Protein AF-0000000084625504 (afdb_homodimer)

Organism: Rhizophagus irregularis (strain DAOM 197198w) (NCBI:txid1432141)

Solvent-accessible surface area (backbone atoms only — not comparable to full-atom values): 12340 Å² total; per-residue (Å²): 113,36,43,38,40,40,37,27,41,43,74,70,86,55,60,68,61,52,52,49,52,49,44,56,49,48,19,61,68,68,71,45,67,50,73,46,34,31,35,38,49,47,56,56,41,94,56,69,55,95,91,32,72,60,48,34,42,44,34,39,41,36,28,55,83,74,47,72,68,52,51,52,52,45,54,52,54,52,39,52,50,46,23,68,76,58,64,15,59,72,88,41,50,52,75,46,78,42,75,46,60,48,76,37,29,22,39,60,40,28,31,42,43,75,74,100,106,35,43,39,39,38,38,25,43,41,76,70,86,54,58,68,60,52,52,52,51,50,43,54,51,49,18,62,69,68,70,44,66,59,91,48,57,44,72,51,78,46,57,56,38,53,44,33,42,44,85,30,71,63,48,34,40,43,33,38,41,36,28,56,84,74,48,69,69,50,51,36,51,44,20,31,52,51,33,51,47,46,21,68,76,59,64,15,57,44,79,38,40,43,35,40,54,42,74,46,60,46,76,76,33,79,49,95,93,37,40,42,44,77,74,101

Secondary structure (DSSP, 8-state):
-EEEEEEESS--S-HHHHHHHHHHHHHHHHT--GGG-EEEEE-S----BTTB-SS-EEEEEEESS--HHHHHHHHHHHHHHHHHHH---TTSEEEEEEE--GGGEEETTEEHHHH-/-EEEEEEESS--S-HHHHHHHHHHHHHHHHT--GGG-EEEEE-S-EEEETTB-SS-EEEEEEESS--HHHHHHHHHHHHHHHHHHH---TTSEEEEEEE--GGG-EETTEEHHHH-

pLDDT: mean 97.31, std 2.59, range [79.19, 98.88]

InterPro domains:
  IPR001398 Macrophage migration inhibitory factor [PF01187] (2-112)
  IPR001398 Macrophage migration inhibitory factor [PTHR11954] (1-111)
  IPR014347 Tautomerase/MIF superfamily [G3DSA:3.30.429.10] (1-113)
  IPR014347 Tautomerase/MIF superfamily [SSF55331] (1-112)

Nearest PDB structures (foldseek):
  6cbg-assembly1_B  TM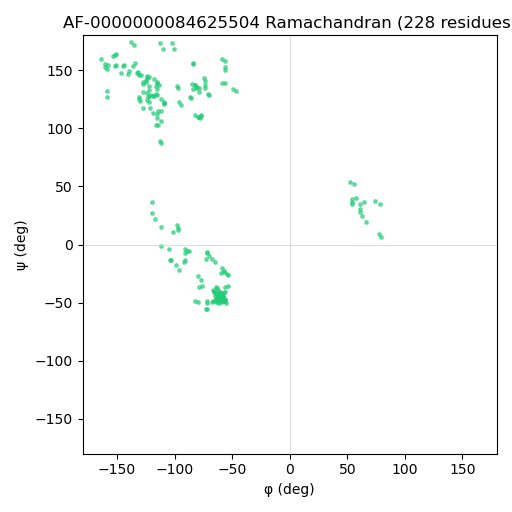=9.355E-01  e=3.126E-12  Homo sapiens
  4plu-assembly1_B  TM=9.352E-01  e=2.249E-12  Homo sapiens
  8uz4-assembly1_B  TM=9.385E-01  e=2.408E-11  Trichomonas vaginalis G3
  8ur4-assembly1_A  TM=9.013E-01  e=1.096E-10  Trichomonas vaginalis G3
  8vfk-assembly1_B  TM=8.872E-01  e=1.430E-09  Homo sapiens

Structure (mmCIF, N/CA/C/O backbone):
data_AF-0000000084625504-model_v1
#
loop_
_entity.id
_entity.type
_entity.pdbx_description
1 polymer 'L-dopachrome isomerase'
#
loop_
_atom_site.group_PDB
_atom_site.id
_atom_site.type_symbol
_atom_site.label_atom_id
_atom_site.label_alt_id
_atom_site.label_comp_id
_atom_site.label_asym_id
_atom_site.label_entity_id
_atom_site.label_seq_id
_atom_site.pdbx_PDB_ins_code
_atom_site.Cartn_x
_atom_site.Cartn_y
_atom_site.Cartn_z
_atom_site.occupancy
_atom_site.B_iso_or_equiv
_atom_site.auth_seq_id
_atom_site.auth_comp_id
_atom_site.auth_asym_id
_atom_site.auth_atom_id
_atom_site.pdbx_PDB_model_num
ATOM 1 N N . MET A 1 1 ? -2.158 5.77 -12.203 1 84.06 1 MET A N 1
ATOM 2 C CA . MET A 1 1 ? -1.804 5.289 -10.867 1 84.06 1 MET A CA 1
ATOM 3 C C . MET A 1 1 ? -0.984 6.328 -10.117 1 84.06 1 MET A C 1
ATOM 5 O O . MET A 1 1 ? -0.027 6.883 -10.656 1 84.06 1 MET A O 1
ATOM 9 N N . PRO A 1 2 ? -1.722 6.758 -8.695 1 97.31 2 PRO A N 1
ATOM 10 C CA . PRO A 1 2 ? -0.863 6.953 -7.527 1 97.31 2 PRO A CA 1
ATOM 11 C C . PRO A 1 2 ? -1.542 6.543 -6.223 1 97.31 2 PRO A C 1
ATOM 13 O O . PRO A 1 2 ? -2.77 6.59 -6.121 1 97.31 2 PRO A O 1
ATOM 16 N N . TYR A 1 3 ? -0.825 6.062 -5.301 1 98.62 3 TYR A N 1
ATOM 17 C CA . TYR A 1 3 ? -1.308 5.754 -3.959 1 98.62 3 TYR A CA 1
ATOM 18 C C . TYR A 1 3 ? -0.484 6.48 -2.9 1 98.62 3 TYR A C 1
ATOM 20 O O . TYR A 1 3 ? 0.745 6.383 -2.889 1 98.62 3 TYR A O 1
ATOM 28 N N . ILE A 1 4 ? -1.143 7.25 -2.057 1 98.88 4 ILE A N 1
ATOM 29 C CA . ILE A 1 4 ? -0.503 7.953 -0.952 1 98.88 4 ILE A CA 1
ATOM 30 C C . ILE A 1 4 ? -1.072 7.461 0.376 1 98.88 4 ILE A C 1
ATOM 32 O O . ILE A 1 4 ? -2.289 7.469 0.579 1 98.88 4 ILE A O 1
ATOM 36 N N . GLU A 1 5 ? -0.238 7.078 1.254 1 98.88 5 GLU A N 1
ATOM 37 C CA . GLU A 1 5 ? -0.61 6.535 2.559 1 98.88 5 GLU A CA 1
ATOM 38 C C . GLU A 1 5 ? -0.002 7.359 3.689 1 98.88 5 GLU A C 1
ATOM 40 O O . GLU A 1 5 ? 1.189 7.676 3.664 1 98.88 5 GLU A O 1
ATOM 45 N N . ILE A 1 6 ? -0.832 7.711 4.707 1 98.88 6 ILE A N 1
ATOM 46 C CA . ILE A 1 6 ? -0.349 8.375 5.914 1 98.88 6 ILE A CA 1
ATOM 47 C C . ILE A 1 6 ? -0.564 7.461 7.121 1 98.88 6 ILE A C 1
ATOM 49 O O . ILE A 1 6 ? -1.659 6.926 7.316 1 98.88 6 ILE A O 1
ATOM 53 N N . LYS A 1 7 ? 0.458 7.27 7.863 1 98.75 7 LYS A N 1
ATOM 54 C CA . LYS A 1 7 ? 0.42 6.645 9.18 1 98.75 7 LYS A CA 1
ATOM 55 C C . LYS A 1 7 ? 0.838 7.633 10.266 1 98.75 7 LYS A C 1
ATOM 57 O O . LYS A 1 7 ? 1.795 8.391 10.094 1 98.75 7 LYS A O 1
ATOM 62 N N . THR A 1 8 ? 0.164 7.609 11.414 1 98.88 8 THR A N 1
ATOM 63 C CA . THR A 1 8 ? 0.491 8.562 12.469 1 98.88 8 THR A CA 1
ATOM 64 C C . THR A 1 8 ? -0.034 8.07 13.812 1 98.88 8 THR A C 1
ATOM 66 O O . THR A 1 8 ? -0.982 7.285 13.867 1 98.88 8 THR A O 1
ATOM 69 N N . ASN A 1 9 ? 0.562 8.516 14.883 1 98.81 9 ASN A N 1
ATOM 70 C CA . ASN A 1 9 ? 0.081 8.203 16.219 1 98.81 9 ASN A CA 1
ATOM 71 C C . ASN A 1 9 ? -0.938 9.234 16.703 1 98.81 9 ASN A C 1
ATOM 73 O O . ASN A 1 9 ? -1.504 9.094 17.797 1 98.81 9 ASN A O 1
ATOM 77 N N . VAL A 1 10 ? -1.131 10.266 15.914 1 98.62 10 VAL A N 1
ATOM 78 C CA . VAL A 1 10 ? -2.07 11.328 16.266 1 98.62 10 VAL A CA 1
ATOM 79 C C . VAL A 1 10 ? -3.492 10.891 15.906 1 98.62 10 VAL A C 1
ATOM 81 O O . VAL A 1 10 ? -3.727 10.312 14.844 1 98.62 10 VAL A O 1
ATOM 84 N N . GLN A 1 11 ? -4.414 11.094 16.766 1 98.12 11 GLN A N 1
ATOM 85 C CA . GLN A 1 11 ? -5.824 10.891 16.438 1 98.12 11 GLN A CA 1
ATOM 86 C C . GLN A 1 11 ? -6.367 12.039 15.602 1 98.12 11 GLN A C 1
ATOM 88 O O . GLN A 1 11 ? -6.52 13.164 16.094 1 98.12 11 GLN A O 1
ATOM 93 N N . VAL A 1 12 ? -6.637 11.734 14.383 1 97.88 12 VAL A N 1
ATOM 94 C CA . VAL A 1 12 ? -7.203 12.742 13.492 1 97.88 12 VAL A CA 1
ATOM 95 C C . VAL A 1 12 ? -8.695 12.891 13.758 1 97.88 12 VAL A C 1
ATOM 97 O O . VAL A 1 12 ? -9.414 11.898 13.852 1 97.88 12 VAL A O 1
ATOM 100 N N . GLN A 1 13 ? -9.188 14.078 13.844 1 95.69 13 GLN A N 1
ATOM 101 C CA . GLN A 1 13 ? -10.57 14.32 14.258 1 95.69 13 GLN A CA 1
ATOM 102 C C . GLN A 1 13 ? -11.531 14.156 13.086 1 95.69 13 GLN A C 1
ATOM 104 O O . GLN A 1 13 ? -12.578 13.516 13.219 1 95.69 13 GLN A O 1
ATOM 109 N N . ASP A 1 14 ? -11.219 14.773 11.977 1 97.12 14 ASP A N 1
ATOM 110 C CA . ASP A 1 14 ? -12.055 14.703 10.781 1 97.12 14 ASP A CA 1
ATOM 111 C C . ASP A 1 14 ? -11.352 13.938 9.664 1 97.12 14 ASP A C 1
ATOM 113 O O . ASP A 1 14 ? -10.68 14.531 8.82 1 97.12 14 ASP A O 1
ATOM 117 N N . HIS A 1 15 ? -11.586 12.641 9.695 1 97.25 15 HIS A N 1
ATOM 118 C CA . HIS A 1 15 ? -10.914 11.766 8.734 1 97.25 15 HIS A CA 1
ATOM 119 C C . HIS A 1 15 ? -11.266 12.164 7.301 1 97.25 15 HIS A C 1
ATOM 121 O O . HIS A 1 15 ? -10.383 12.242 6.445 1 97.25 15 HIS A O 1
ATOM 127 N N . LYS A 1 16 ? -12.539 12.414 7.078 1 96.19 16 LYS A N 1
ATOM 128 C CA . LYS A 1 16 ? -13.016 12.703 5.727 1 96.19 16 LYS A CA 1
ATOM 129 C C . LYS A 1 16 ? -12.352 13.961 5.168 1 96.19 16 LYS A C 1
ATOM 131 O O . LYS A 1 16 ? -11.867 13.961 4.035 1 96.19 16 LYS A O 1
ATOM 136 N N . LYS A 1 17 ? -12.367 14.969 5.969 1 97.56 17 LYS A N 1
ATOM 137 C CA . LYS A 1 17 ? -11.727 16.203 5.543 1 97.56 17 LYS A CA 1
ATOM 138 C C . LYS A 1 17 ? -10.242 15.992 5.289 1 97.56 17 LYS A C 1
ATOM 140 O O . LYS A 1 17 ? -9.695 16.484 4.293 1 97.56 17 LYS A O 1
ATOM 145 N N . PHE A 1 18 ? -9.586 15.273 6.164 1 98.25 18 PHE A N 1
ATOM 146 C CA . PHE A 1 18 ? -8.148 15.023 6.074 1 98.25 18 PHE A CA 1
ATOM 147 C C . PHE A 1 18 ? -7.801 14.336 4.762 1 98.25 18 PHE A C 1
ATOM 149 O O . PHE A 1 18 ? -6.945 14.812 4.012 1 98.25 18 PHE A O 1
ATOM 156 N N . ILE A 1 19 ? -8.5 13.289 4.441 1 98.25 19 ILE A N 1
ATOM 157 C CA . ILE A 1 19 ? -8.094 12.492 3.287 1 98.25 19 ILE A CA 1
ATOM 158 C C . ILE A 1 19 ? -8.562 13.172 2.002 1 98.25 19 ILE A C 1
ATOM 160 O O . ILE A 1 19 ? -7.93 13.039 0.953 1 98.25 19 ILE A O 1
ATOM 164 N N . LYS A 1 20 ? -9.633 13.953 2.041 1 98.25 20 LYS A N 1
ATOM 165 C CA . LYS A 1 20 ? -10.055 14.734 0.878 1 98.25 20 LYS A CA 1
ATOM 166 C C . LYS A 1 20 ? -9 15.766 0.496 1 98.25 20 LYS A C 1
ATOM 168 O O . LYS A 1 20 ? -8.672 15.922 -0.684 1 98.25 20 LYS A O 1
ATOM 173 N N . GLU A 1 21 ? -8.547 16.438 1.489 1 98.5 21 GLU A N 1
ATOM 174 C CA . GLU A 1 21 ? -7.496 17.422 1.246 1 98.5 21 GLU A CA 1
ATOM 175 C C . GLU A 1 21 ? -6.227 16.75 0.729 1 98.5 21 GLU A C 1
ATOM 177 O O . GLU A 1 21 ? -5.574 17.266 -0.182 1 98.5 21 GLU A O 1
ATOM 182 N N . LEU A 1 22 ? -5.895 15.633 1.338 1 98.62 22 LEU A N 1
ATOM 183 C CA . LEU A 1 22 ? -4.746 14.859 0.878 1 98.62 22 LEU A CA 1
ATOM 184 C C . LEU A 1 22 ? -4.91 14.453 -0.583 1 98.62 22 LEU A C 1
ATOM 186 O O . LEU A 1 22 ? -3.973 14.57 -1.373 1 98.62 22 LEU A O 1
ATOM 190 N N . SER A 1 23 ? -6.07 14.023 -0.95 1 98.56 23 SER A N 1
ATOM 191 C CA . SER A 1 23 ? -6.367 13.594 -2.314 1 98.56 23 SER A CA 1
ATOM 192 C C . SER A 1 23 ? -6.207 14.75 -3.299 1 98.56 23 SER A C 1
ATOM 194 O O . SER A 1 23 ? -5.527 14.609 -4.316 1 98.56 23 SER A O 1
ATOM 196 N N . THR A 1 24 ? -6.797 15.836 -2.984 1 98.5 24 THR A N 1
ATOM 197 C CA . THR A 1 24 ? -6.754 17.016 -3.836 1 98.5 24 THR A CA 1
ATOM 198 C C . THR A 1 24 ? -5.316 17.5 -4.012 1 98.5 24 THR A C 1
ATOM 200 O O . THR A 1 24 ? -4.879 17.766 -5.137 1 98.5 24 THR A O 1
ATOM 203 N N . TYR A 1 25 ? -4.609 17.609 -2.959 1 98.56 25 TYR A N 1
ATOM 204 C CA . TYR A 1 25 ? -3.217 18.031 -3.033 1 98.56 25 TYR A CA 1
ATOM 205 C C . TYR A 1 25 ? -2.4 17.094 -3.914 1 98.56 25 TYR A C 1
ATOM 207 O O . TYR A 1 25 ? -1.627 17.547 -4.762 1 98.56 25 TYR A O 1
ATOM 215 N N . SER A 1 26 ? -2.547 15.781 -3.658 1 98.38 26 SER A N 1
ATOM 216 C CA . SER A 1 26 ? -1.741 14.781 -4.344 1 98.38 26 SER A CA 1
ATOM 217 C C . SER A 1 26 ? -1.958 14.836 -5.855 1 98.38 26 SER A C 1
ATOM 219 O O . SER A 1 26 ? -1.008 14.703 -6.629 1 98.38 26 SER A O 1
ATOM 221 N N . ALA A 1 27 ? -3.197 15.008 -6.266 1 98.38 27 ALA A N 1
ATOM 222 C CA . ALA A 1 27 ? -3.494 15.109 -7.691 1 98.38 27 A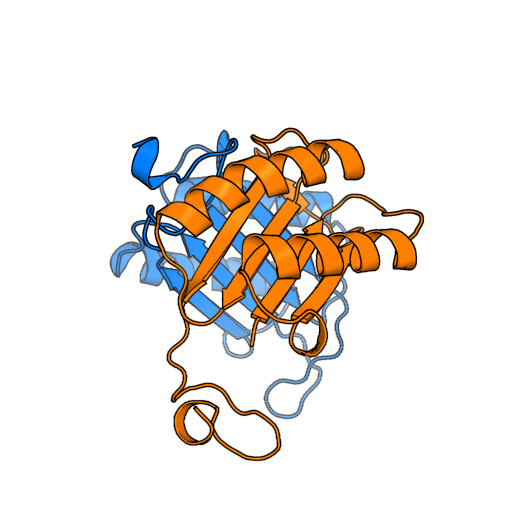LA A CA 1
ATOM 223 C C . ALA A 1 27 ? -2.738 16.281 -8.32 1 98.38 27 ALA A C 1
ATOM 225 O O . ALA A 1 27 ? -2.113 16.125 -9.375 1 98.38 27 ALA A O 1
ATOM 226 N N . ALA A 1 28 ? -2.777 17.406 -7.648 1 98.25 28 ALA A N 1
ATOM 227 C CA . ALA A 1 28 ? -2.105 18.609 -8.148 1 98.25 28 ALA A CA 1
ATOM 228 C C . ALA A 1 28 ? -0.59 18.422 -8.148 1 98.25 28 ALA A C 1
ATOM 230 O O . ALA A 1 28 ? 0.075 18.703 -9.148 1 98.25 28 ALA A O 1
ATOM 231 N N . ALA A 1 29 ? -0.005 17.953 -7.07 1 97.88 29 ALA A N 1
ATOM 232 C CA . ALA A 1 29 ? 1.44 17.828 -6.895 1 97.88 29 ALA A CA 1
ATOM 233 C C . ALA A 1 29 ? 2.037 16.844 -7.887 1 97.88 29 ALA A C 1
ATOM 235 O O . ALA A 1 29 ? 3.152 17.031 -8.375 1 97.88 29 ALA A O 1
ATOM 236 N N . LEU A 1 30 ? 1.312 15.773 -8.18 1 97.88 30 LEU A N 1
ATOM 237 C CA . LEU A 1 30 ? 1.797 14.719 -9.062 1 97.88 30 LEU A CA 1
ATOM 238 C C . LEU A 1 30 ? 1.408 15 -10.516 1 97.88 30 LEU A C 1
ATOM 240 O O . LEU A 1 30 ? 1.845 14.297 -11.43 1 97.88 30 LEU A O 1
ATOM 244 N N . ASN A 1 31 ? 0.602 16.016 -10.695 1 97.12 31 ASN A N 1
ATOM 245 C CA . ASN A 1 31 ? 0.084 16.359 -12.016 1 97.12 31 ASN A CA 1
ATOM 246 C C . ASN A 1 31 ? -0.627 15.18 -12.664 1 97.12 31 ASN A C 1
ATOM 248 O O . ASN A 1 31 ? -0.301 14.789 -13.789 1 97.12 31 ASN A O 1
ATOM 252 N N . LYS A 1 32 ? -1.558 14.578 -11.992 1 96.81 32 LYS A N 1
ATOM 253 C CA . LYS A 1 32 ? -2.389 13.461 -12.438 1 96.81 32 LYS A CA 1
ATOM 254 C C . LYS A 1 32 ? -3.865 13.734 -12.172 1 96.81 32 LYS A C 1
ATOM 256 O O . LYS A 1 32 ? -4.211 14.414 -11.195 1 96.81 32 LYS A O 1
ATOM 261 N N . PRO A 1 33 ? -4.766 13.219 -13.109 1 97.31 33 PRO A N 1
ATOM 262 C CA . PRO A 1 33 ? -6.191 13.391 -12.82 1 97.31 33 PRO A CA 1
ATOM 263 C C . PRO A 1 33 ? -6.59 12.805 -11.469 1 97.31 33 PRO A C 1
ATOM 265 O O . PRO A 1 33 ? -6.098 11.742 -11.078 1 97.31 33 PRO A O 1
ATOM 268 N N . ILE A 1 34 ? -7.465 13.539 -10.711 1 97.56 34 ILE A N 1
ATOM 269 C CA . ILE A 1 34 ? -7.93 13.117 -9.391 1 97.56 34 ILE A CA 1
ATOM 270 C C . ILE A 1 34 ? -8.633 11.766 -9.5 1 97.56 34 ILE A C 1
ATOM 272 O O . ILE A 1 34 ? -8.648 10.992 -8.539 1 97.56 34 ILE A O 1
ATOM 276 N N . SER A 1 35 ? -9.078 11.398 -10.664 1 97.25 35 SER A N 1
ATOM 277 C CA . SER A 1 35 ? -9.805 10.156 -10.891 1 97.25 35 SER A CA 1
ATOM 278 C C . SER A 1 35 ? -8.906 8.945 -10.695 1 97.25 35 SER A C 1
ATOM 280 O O . SER A 1 35 ? -9.391 7.816 -10.594 1 97.25 35 SER A O 1
ATOM 282 N N . TYR A 1 36 ? -7.582 9.125 -10.609 1 97.31 36 TYR A N 1
ATOM 283 C CA . TYR A 1 36 ? -6.664 8 -10.461 1 97.31 36 TYR A CA 1
ATOM 284 C C . TYR A 1 36 ? -6.012 8 -9.086 1 97.31 36 TYR A C 1
ATOM 286 O O . TYR A 1 36 ? -5.262 7.086 -8.742 1 97.31 36 TYR A O 1
ATOM 294 N N . ILE A 1 37 ? -6.312 8.953 -8.273 1 98.38 37 ILE A N 1
ATOM 295 C CA . ILE A 1 37 ? -5.625 9.109 -7 1 98.38 37 ILE A CA 1
ATOM 296 C C . ILE A 1 37 ? -6.301 8.25 -5.934 1 98.38 37 ILE A C 1
ATOM 298 O O . ILE A 1 37 ? -7.516 8.32 -5.75 1 98.38 37 ILE A O 1
ATOM 302 N N . CYS A 1 38 ? -5.52 7.449 -5.277 1 98.69 38 CYS A N 1
ATOM 303 C CA . CYS A 1 38 ? -5.961 6.738 -4.078 1 98.69 38 CYS A CA 1
ATOM 304 C C . CYS A 1 38 ? -5.16 7.18 -2.859 1 98.69 38 CYS A C 1
ATOM 306 O O . CYS A 1 38 ? -3.939 7.336 -2.936 1 98.69 38 CYS A O 1
ATOM 308 N N . VAL A 1 39 ? -5.875 7.402 -1.731 1 98.88 39 VAL A N 1
ATOM 309 C CA . VAL A 1 39 ? -5.199 7.797 -0.5 1 98.88 39 VAL A CA 1
ATOM 310 C C . VAL A 1 39 ? -5.766 7.012 0.678 1 98.88 39 VAL A C 1
ATOM 312 O O . VAL A 1 39 ? -6.914 6.559 0.633 1 98.88 39 VAL A O 1
ATOM 315 N N . SER A 1 40 ? -4.957 6.84 1.692 1 98.81 40 SER A N 1
ATOM 316 C CA . SER A 1 40 ? -5.406 6.188 2.918 1 98.81 40 SER A CA 1
ATOM 317 C C . SER A 1 40 ? -4.758 6.812 4.148 1 98.81 40 SER A C 1
ATOM 319 O O . SER A 1 40 ? -3.701 7.438 4.047 1 98.81 40 SER A O 1
ATOM 321 N N . LEU A 1 41 ? -5.473 6.672 5.281 1 98.81 41 LEU A N 1
ATOM 322 C CA . LEU A 1 41 ? -5.016 7.16 6.578 1 98.81 41 LEU A CA 1
ATOM 323 C C . LEU A 1 41 ? -5.152 6.078 7.645 1 98.81 41 LEU A C 1
ATOM 325 O O . LEU A 1 41 ? -6.207 5.449 7.766 1 98.81 41 LEU A O 1
ATOM 329 N N . GLN A 1 42 ? -4.105 5.816 8.281 1 98.44 42 GLN A N 1
ATOM 330 C CA . GLN A 1 42 ? -4.078 5.059 9.531 1 98.44 42 GLN A CA 1
ATOM 331 C C . GLN A 1 42 ? -3.602 5.93 10.688 1 98.44 42 GLN A C 1
ATOM 333 O O . GLN A 1 42 ? -2.412 6.242 10.789 1 98.44 42 GLN A O 1
ATOM 338 N N . ASP A 1 43 ? -4.527 6.281 11.594 1 98.25 43 ASP A N 1
ATOM 339 C CA . ASP A 1 43 ? -4.188 7.168 12.703 1 98.25 43 ASP A CA 1
ATOM 340 C C . ASP A 1 43 ? -4.254 6.434 14.039 1 98.25 43 ASP A C 1
ATOM 342 O O . ASP A 1 43 ? -4.512 5.227 14.078 1 98.25 43 ASP A O 1
ATOM 346 N N . ASN A 1 44 ? -3.832 7.145 15.07 1 98.19 44 ASN A N 1
ATOM 347 C CA . ASN A 1 44 ? -3.889 6.641 16.438 1 98.19 44 ASN A CA 1
ATOM 348 C C . ASN A 1 44 ? -3.057 5.375 16.609 1 98.19 44 ASN A C 1
ATOM 350 O O . ASN A 1 44 ? -3.461 4.453 17.312 1 98.19 44 ASN A O 1
ATOM 354 N N . LEU A 1 45 ? -1.994 5.281 15.953 1 98.31 45 LEU A N 1
ATOM 355 C CA . LEU A 1 45 ? -1.081 4.148 16.047 1 98.31 45 LEU A CA 1
ATOM 356 C C . LEU A 1 45 ? -0.133 4.312 17.234 1 98.31 45 LEU A C 1
ATOM 358 O O . LEU A 1 45 ? 0.133 5.434 17.672 1 98.31 45 LEU A O 1
ATOM 362 N N . SER A 1 46 ? 0.369 3.197 17.719 1 98.69 46 SER A N 1
ATOM 363 C CA . SER A 1 46 ? 1.485 3.221 18.656 1 98.69 46 SER A CA 1
ATOM 364 C C . SER A 1 46 ? 2.812 3.416 17.938 1 98.69 46 SER A C 1
ATOM 366 O O . SER A 1 46 ? 3.291 2.51 17.25 1 98.69 46 SER A O 1
ATOM 368 N N . MET A 1 47 ? 3.414 4.652 18.141 1 98.5 47 MET A N 1
ATOM 369 C CA . MET A 1 47 ? 4.656 4.98 17.453 1 98.5 47 MET A CA 1
ATOM 370 C C . MET A 1 47 ? 5.605 5.75 18.375 1 98.5 47 MET A C 1
ATOM 372 O O . MET A 1 47 ? 5.164 6.52 19.219 1 98.5 47 MET A O 1
ATOM 376 N N . LEU A 1 48 ? 6.797 5.445 18.094 1 98.5 48 LEU A N 1
ATOM 377 C CA . LEU A 1 48 ? 7.852 6.238 18.703 1 98.5 48 LEU A CA 1
ATOM 378 C C . LEU A 1 48 ? 8.781 6.824 17.641 1 98.5 48 LEU A C 1
ATOM 380 O O . LEU A 1 48 ? 9.086 6.168 16.656 1 98.5 48 LEU A O 1
ATOM 384 N N . PHE A 1 49 ? 9.227 8.047 17.828 1 98.19 49 PHE A N 1
ATOM 385 C CA . PHE A 1 49 ? 10.312 8.695 17.109 1 98.19 49 PHE A CA 1
ATOM 386 C C . PHE A 1 49 ? 11.289 9.352 18.094 1 98.19 49 PHE A C 1
ATOM 388 O O . PHE A 1 49 ? 10.875 10.086 18.984 1 98.19 49 PHE A O 1
ATOM 395 N N . ASN A 1 50 ? 12.594 8.93 17.844 1 97.88 50 ASN A N 1
ATOM 396 C CA . ASN A 1 50 ? 13.586 9.43 18.781 1 97.88 50 ASN A CA 1
ATOM 397 C C . ASN A 1 50 ? 13.203 9.117 20.234 1 97.88 50 ASN A C 1
ATOM 399 O O . ASN A 1 50 ? 13.227 9.992 21.094 1 97.88 50 ASN A O 1
ATOM 403 N N . ASP A 1 51 ? 12.641 7.875 20.422 1 97.81 51 ASP A N 1
ATOM 404 C CA . ASP A 1 51 ? 12.289 7.297 21.719 1 97.81 51 ASP A CA 1
ATOM 405 C C . ASP A 1 51 ? 11.219 8.133 22.422 1 97.81 51 ASP A C 1
ATOM 407 O O . ASP A 1 51 ? 11.164 8.172 23.656 1 97.81 51 ASP A O 1
ATOM 411 N N . SER A 1 52 ? 10.422 8.891 21.688 1 98.31 52 SER A N 1
ATOM 412 C CA . SER A 1 52 ? 9.328 9.711 22.203 1 98.31 52 SER A CA 1
ATOM 413 C C . SER A 1 52 ? 8.031 9.438 21.438 1 98.31 52 SER A C 1
ATOM 415 O O . SER A 1 52 ? 8.047 9.273 20.219 1 98.31 52 SER A O 1
ATOM 417 N N . ASP A 1 53 ? 6.914 9.531 22.203 1 98.12 53 ASP A N 1
ATOM 418 C CA . ASP A 1 53 ? 5.605 9.297 21.594 1 98.12 53 ASP A CA 1
ATOM 419 C C . ASP A 1 53 ? 4.922 10.617 21.234 1 98.12 53 ASP A C 1
ATOM 421 O O . ASP A 1 53 ? 3.717 10.648 20.984 1 98.12 53 ASP A O 1
ATOM 425 N N . GLU A 1 54 ? 5.723 11.672 21.188 1 98.44 54 GLU A N 1
ATOM 426 C CA . GLU A 1 54 ? 5.211 12.922 20.625 1 98.44 54 GLU A CA 1
ATOM 427 C C . GLU A 1 54 ? 4.746 12.734 19.188 1 98.44 54 GLU A C 1
ATOM 429 O O . GLU A 1 54 ? 5.125 11.758 18.531 1 98.44 54 GLU A O 1
ATOM 434 N N . PRO A 1 55 ? 3.928 13.562 18.656 1 98.75 55 PRO A N 1
ATOM 435 C CA . PRO A 1 55 ? 3.352 13.375 17.312 1 98.75 55 PRO A CA 1
ATOM 436 C C . PRO A 1 55 ? 4.406 13.055 16.266 1 98.75 55 PRO A C 1
ATOM 438 O O . PRO A 1 55 ? 5.461 13.695 16.219 1 98.75 55 PRO A O 1
ATOM 441 N N . THR A 1 56 ? 4.109 12.109 15.516 1 98.88 56 THR A N 1
ATOM 442 C CA . THR A 1 56 ? 4.996 11.664 14.453 1 98.88 56 THR A CA 1
ATOM 443 C C . THR A 1 56 ? 4.195 11.039 13.312 1 98.88 56 THR A C 1
ATOM 445 O O . THR A 1 56 ? 3.012 10.742 13.469 1 98.88 56 THR A O 1
ATOM 448 N N . TYR A 1 57 ? 4.848 10.906 12.094 1 98.75 57 TYR A N 1
ATOM 449 C CA . TYR A 1 57 ? 4.141 10.344 10.945 1 98.75 57 TYR A CA 1
ATOM 450 C C . TYR A 1 57 ? 5.109 9.648 10 1 98.75 57 TYR A C 1
ATOM 452 O O . TYR A 1 57 ? 6.316 9.891 10.047 1 98.75 57 TYR A O 1
ATOM 460 N N . ILE A 1 58 ? 4.582 8.75 9.297 1 98.81 58 ILE A N 1
ATOM 461 C CA . ILE A 1 58 ? 5.199 8.18 8.102 1 98.81 58 ILE A CA 1
ATOM 462 C C . ILE A 1 58 ? 4.273 8.359 6.906 1 98.81 58 ILE A C 1
ATOM 464 O O . ILE A 1 58 ? 3.08 8.055 6.984 1 98.81 58 ILE A O 1
ATOM 468 N N . ALA A 1 59 ? 4.82 8.922 5.863 1 98.75 59 ALA A N 1
ATOM 469 C CA . ALA A 1 59 ? 4.086 9.031 4.605 1 98.75 59 ALA A CA 1
ATOM 470 C C . ALA A 1 59 ? 4.754 8.203 3.512 1 98.75 59 ALA A C 1
ATOM 472 O O . ALA A 1 59 ? 5.984 8.133 3.438 1 98.75 59 ALA A O 1
ATOM 473 N N . GLY A 1 60 ? 3.941 7.543 2.723 1 98.81 60 GLY A N 1
ATOM 474 C CA . GLY A 1 60 ? 4.402 6.836 1.539 1 98.81 60 GLY A CA 1
ATOM 475 C C . GLY A 1 60 ? 3.713 7.289 0.266 1 98.81 60 GLY A C 1
ATOM 476 O O . GLY A 1 60 ? 2.482 7.336 0.203 1 98.81 60 GLY A O 1
ATOM 477 N N . VAL A 1 61 ? 4.492 7.637 -0.685 1 98.81 61 VAL A N 1
ATOM 478 C CA . VAL A 1 61 ? 3.994 8.039 -1.993 1 98.81 61 VAL A CA 1
ATOM 479 C C . VAL A 1 61 ? 4.441 7.039 -3.053 1 98.81 61 VAL A C 1
ATOM 481 O O . VAL A 1 61 ? 5.637 6.906 -3.326 1 98.81 61 VAL A O 1
ATOM 484 N N . THR A 1 62 ? 3.504 6.316 -3.615 1 98.62 62 THR A N 1
ATOM 485 C CA . THR A 1 62 ? 3.758 5.359 -4.688 1 98.62 62 THR A CA 1
ATOM 486 C C . THR A 1 62 ? 3.199 5.871 -6.012 1 98.62 62 THR A C 1
ATOM 488 O O . THR A 1 62 ? 2.008 6.164 -6.117 1 98.62 62 THR A O 1
ATOM 491 N N . SER A 1 63 ? 4.035 6.035 -7.008 1 97.56 63 SER A N 1
ATOM 492 C CA . SER A 1 63 ? 3.572 6.566 -8.289 1 97.56 63 SER A CA 1
ATOM 493 C C . SER A 1 63 ? 4.523 6.195 -9.414 1 97.56 63 SER A C 1
ATOM 495 O O . SER A 1 63 ? 5.699 5.914 -9.18 1 97.56 63 SER A O 1
ATOM 497 N N . ILE A 1 64 ? 4.016 6.086 -10.547 1 95.81 64 ILE A N 1
ATOM 498 C CA . ILE A 1 64 ? 4.832 6.047 -11.75 1 95.81 64 ILE A CA 1
ATOM 499 C C . ILE A 1 64 ? 5.379 7.441 -12.047 1 95.81 64 ILE A C 1
ATOM 501 O O . ILE A 1 64 ? 4.691 8.445 -11.836 1 95.81 64 ILE A O 1
ATOM 505 N N . GLY A 1 65 ? 6.562 7.543 -12.461 1 92.81 65 GLY A N 1
ATOM 506 C CA . GLY A 1 65 ? 7.086 8.781 -13.016 1 92.81 65 GLY A CA 1
ATOM 507 C C . GLY A 1 65 ? 7.449 9.805 -11.945 1 92.81 65 GLY A C 1
ATOM 508 O O . GLY A 1 65 ? 7.273 11.008 -12.148 1 92.81 65 GLY A O 1
ATOM 509 N N . LEU A 1 66 ? 7.918 9.406 -10.844 1 96.56 66 LEU A N 1
ATOM 510 C CA . LEU A 1 66 ? 8.359 10.32 -9.805 1 96.56 66 LEU A CA 1
ATOM 511 C C . LEU A 1 66 ? 9.742 10.875 -10.117 1 96.56 66 LEU A C 1
ATOM 513 O O . LEU A 1 66 ? 10.734 10.148 -10.078 1 96.56 66 LEU A O 1
ATOM 517 N N . ASP A 1 67 ? 9.781 12.18 -10.445 1 97.12 67 ASP A N 1
ATOM 518 C CA . ASP A 1 67 ? 11.078 12.797 -10.703 1 97.12 67 ASP A CA 1
ATOM 519 C C . ASP A 1 67 ? 11.57 13.586 -9.5 1 97.12 67 ASP A C 1
ATOM 521 O O . ASP A 1 67 ? 10.828 13.766 -8.523 1 97.12 67 ASP A O 1
ATOM 525 N N . SER A 1 68 ? 12.852 14.016 -9.5 1 97.88 68 SER A N 1
ATOM 526 C CA . SER A 1 68 ? 13.484 14.68 -8.367 1 97.88 68 SER A CA 1
ATOM 527 C C . SER A 1 68 ? 12.781 15.984 -8.023 1 97.88 68 SER A C 1
ATOM 529 O O . SER A 1 68 ? 12.617 16.312 -6.844 1 97.88 68 SER A O 1
ATOM 531 N N . ALA A 1 69 ? 12.43 16.75 -8.984 1 98 69 ALA A N 1
ATOM 532 C CA . ALA A 1 69 ? 11.766 18.031 -8.742 1 98 69 ALA A CA 1
ATOM 533 C C . ALA A 1 69 ? 10.438 17.828 -8.016 1 98 69 ALA A C 1
ATOM 535 O O . ALA A 1 69 ? 10.133 18.547 -7.059 1 98 69 ALA A O 1
ATOM 536 N N . THR A 1 70 ? 9.633 16.891 -8.5 1 97.69 70 THR A N 1
ATOM 537 C CA . THR A 1 70 ? 8.352 16.578 -7.867 1 97.69 70 THR A CA 1
ATOM 538 C C . THR A 1 70 ? 8.555 16.125 -6.422 1 97.69 70 THR A C 1
ATOM 540 O O . THR A 1 70 ? 7.867 16.594 -5.516 1 97.69 70 THR A O 1
ATOM 543 N N . LYS A 1 71 ? 9.531 15.227 -6.184 1 98.38 71 LYS A N 1
ATOM 544 C CA . LYS A 1 71 ? 9.82 14.719 -4.844 1 98.38 71 LYS A CA 1
ATOM 545 C C . LYS A 1 71 ? 10.25 15.844 -3.912 1 98.38 71 LYS A C 1
ATOM 547 O O . LYS A 1 71 ? 9.812 15.898 -2.758 1 98.38 71 LYS A O 1
ATOM 552 N N . THR A 1 72 ? 11.078 16.688 -4.391 1 98.62 72 THR A N 1
ATOM 553 C CA . THR A 1 72 ? 11.555 17.812 -3.604 1 98.62 72 THR A CA 1
ATOM 554 C C . THR A 1 72 ? 10.398 18.734 -3.213 1 98.62 72 THR A C 1
ATOM 556 O O . THR A 1 72 ? 10.25 19.078 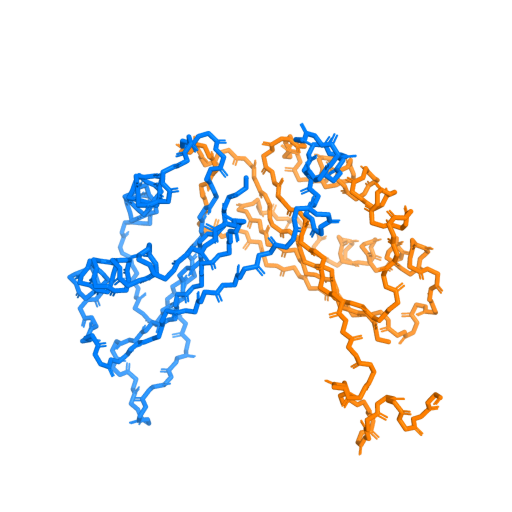-2.041 1 98.62 72 THR A O 1
ATOM 559 N N . LYS A 1 73 ? 9.609 19.062 -4.172 1 98.25 73 LYS A N 1
ATOM 560 C CA . LYS A 1 73 ? 8.461 19.938 -3.936 1 98.25 73 LYS A CA 1
ATOM 561 C C . LYS A 1 73 ? 7.488 19.312 -2.939 1 98.25 73 LYS A C 1
ATOM 563 O O . LYS A 1 73 ? 7.031 19.969 -2.01 1 98.25 73 LYS A O 1
ATOM 568 N N . MET A 1 74 ? 7.172 18.062 -3.078 1 98.5 74 MET A N 1
ATOM 569 C CA . MET A 1 74 ? 6.234 17.375 -2.195 1 98.5 74 MET A CA 1
ATOM 570 C C . MET A 1 74 ? 6.809 17.25 -0.786 1 98.5 74 MET A C 1
ATOM 572 O O . MET A 1 74 ? 6.07 17.344 0.197 1 98.5 74 MET A O 1
ATOM 576 N N . SER A 1 75 ? 8.055 16.984 -0.733 1 98.62 75 SER A N 1
ATOM 577 C CA . SER A 1 75 ? 8.68 16.891 0.584 1 98.62 75 SER A CA 1
ATOM 578 C C . SER A 1 75 ? 8.484 18.172 1.384 1 98.62 75 SER A C 1
ATOM 580 O O . SER A 1 75 ? 8.227 18.125 2.59 1 98.62 75 SER A O 1
ATOM 582 N N . LYS A 1 76 ? 8.602 19.234 0.736 1 98.44 76 LYS A N 1
ATOM 583 C CA . LYS A 1 76 ? 8.406 20.516 1.411 1 98.44 76 LYS A CA 1
ATOM 584 C C . LYS A 1 76 ? 6.93 20.75 1.727 1 98.44 76 LYS A C 1
ATOM 586 O O . LYS A 1 76 ? 6.555 20.906 2.891 1 98.44 76 LYS A O 1
ATOM 591 N N . GLU A 1 77 ? 6.094 20.688 0.742 1 98.5 77 GLU A N 1
ATOM 592 C CA . GLU A 1 77 ? 4.699 21.094 0.881 1 98.5 77 GLU A CA 1
ATOM 593 C C . GLU A 1 77 ? 3.912 20.094 1.728 1 98.5 77 GLU A C 1
ATOM 595 O O . GLU A 1 77 ? 3.133 20.5 2.598 1 98.5 77 GLU A O 1
ATOM 600 N N . LEU A 1 78 ? 4.008 18.828 1.454 1 98.38 78 LEU A N 1
ATOM 601 C CA . LEU A 1 78 ? 3.314 17.797 2.229 1 98.38 78 LEU A CA 1
ATOM 602 C C . LEU A 1 78 ? 3.803 17.781 3.674 1 98.38 78 LEU A C 1
ATOM 604 O O . LEU A 1 78 ? 3.004 17.641 4.602 1 98.38 78 LEU A O 1
ATOM 608 N N . GLY A 1 79 ? 5.082 17.922 3.836 1 98.25 79 GLY A N 1
ATOM 609 C CA . GLY A 1 79 ? 5.621 18.031 5.184 1 98.25 79 GLY A CA 1
ATOM 610 C C . GLY A 1 79 ? 5.02 19.188 5.973 1 98.25 79 GLY A C 1
ATOM 611 O O . GLY A 1 79 ? 4.637 19.016 7.133 1 98.25 79 GLY A O 1
ATOM 612 N N . GLU A 1 80 ? 4.977 20.297 5.355 1 98.06 80 GLU A N 1
ATOM 613 C CA . GLU A 1 80 ? 4.395 21.469 6.004 1 98.06 80 GLU A CA 1
ATOM 614 C C . GLU A 1 80 ? 2.92 21.25 6.328 1 98.06 80 GLU A C 1
ATOM 616 O O . GLU A 1 80 ? 2.449 21.656 7.395 1 98.06 80 GLU A O 1
ATOM 621 N N . TRP A 1 81 ? 2.229 20.719 5.375 1 98.06 81 TRP A N 1
ATOM 622 C CA . TRP A 1 81 ? 0.808 20.453 5.582 1 98.06 81 TRP A CA 1
ATOM 623 C C . TRP A 1 81 ? 0.593 19.469 6.723 1 98.06 81 TRP A C 1
ATOM 625 O O . TRP A 1 81 ? -0.29 19.672 7.562 1 98.06 81 TRP A O 1
ATOM 635 N N . LEU A 1 82 ? 1.387 18.391 6.812 1 98.19 82 LEU A N 1
ATOM 636 C CA . LEU A 1 82 ? 1.281 17.391 7.871 1 98.19 82 LEU A CA 1
ATOM 637 C C . LEU A 1 82 ? 1.634 18 9.227 1 98.19 82 LEU A C 1
ATOM 639 O O . LEU A 1 82 ? 1.04 17.641 10.242 1 98.19 82 LEU A O 1
ATOM 643 N N . GLU A 1 83 ? 2.635 18.812 9.234 1 98 83 GLU A N 1
ATOM 644 C CA . GLU A 1 83 ? 2.949 19.531 10.469 1 98 83 GLU A CA 1
ATOM 645 C C . GLU A 1 83 ? 1.748 20.328 10.969 1 98 83 GLU A C 1
ATOM 647 O O . GLU A 1 83 ? 1.432 20.297 12.164 1 98 83 GLU A O 1
ATOM 652 N N . LYS A 1 84 ? 1.16 21.016 10.07 1 97.5 84 LYS A N 1
ATOM 653 C CA . LYS A 1 84 ? 0.008 21.844 10.422 1 97.5 84 LYS A CA 1
ATOM 654 C C . LYS A 1 84 ? -1.16 20.984 10.891 1 97.5 84 LYS A C 1
ATOM 656 O O . LYS A 1 84 ? -1.771 21.281 11.922 1 97.5 84 LYS A O 1
ATOM 661 N N . GLU A 1 85 ? -1.527 19.922 10.203 1 97.44 85 GLU A N 1
ATOM 662 C CA . GLU A 1 85 ? -2.717 19.125 10.453 1 97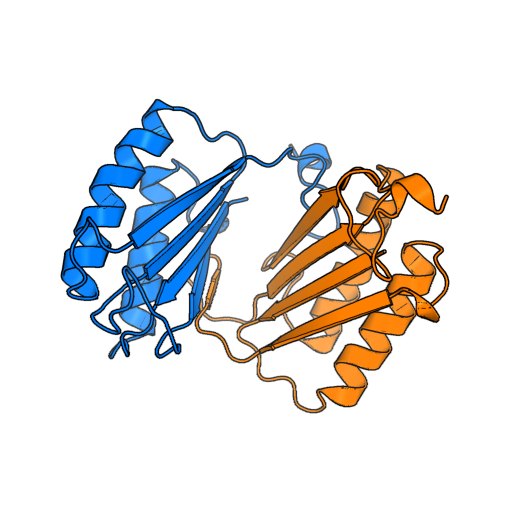.44 85 GLU A CA 1
ATOM 663 C C . GLU A 1 85 ? -2.525 18.219 11.664 1 97.44 85 GLU A C 1
ATOM 665 O O . GLU A 1 85 ? -3.477 17.938 12.406 1 97.44 85 GLU A O 1
ATOM 670 N N . LEU A 1 86 ? -1.299 17.688 11.875 1 98.12 86 LEU A N 1
ATOM 671 C CA . LEU A 1 86 ? -1.053 16.688 12.906 1 98.12 86 LEU A CA 1
ATOM 672 C C . LEU A 1 86 ? -0.346 17.297 14.109 1 98.12 86 LEU A C 1
ATOM 674 O O . LEU A 1 86 ? -0.219 16.656 15.156 1 98.12 86 LEU A O 1
ATOM 678 N N . LYS A 1 87 ? 0.189 18.531 13.938 1 97.56 87 LYS A N 1
ATOM 679 C CA . LYS A 1 87 ? 1.022 19.172 14.938 1 97.56 87 LYS A CA 1
ATOM 680 C C . LYS A 1 87 ? 2.283 18.359 15.219 1 97.56 87 LYS A C 1
ATOM 682 O O . LYS A 1 87 ? 2.742 18.297 16.359 1 97.56 87 LYS A O 1
ATOM 687 N N . ALA A 1 88 ? 2.713 17.703 14.266 1 97.19 88 ALA A N 1
ATOM 688 C CA . ALA A 1 88 ? 3.988 17 14.297 1 97.19 88 ALA A CA 1
ATOM 689 C C . ALA A 1 88 ? 5.098 17.828 13.656 1 97.19 88 ALA A C 1
ATOM 691 O O . ALA A 1 88 ? 5.004 18.203 12.484 1 97.19 88 ALA A O 1
ATOM 692 N N . SER A 1 89 ? 6.102 18.062 14.406 1 95.94 89 SER A N 1
ATOM 693 C CA . SER A 1 89 ? 7.215 18.812 13.836 1 95.94 89 SER A CA 1
ATOM 694 C C . SER A 1 89 ? 7.766 18.141 12.586 1 95.94 89 SER A C 1
ATOM 696 O O . SER A 1 89 ? 7.695 16.906 12.461 1 95.94 89 SER A O 1
ATOM 698 N N . ASN A 1 90 ? 8.359 18.922 11.656 1 93.5 90 ASN A N 1
ATOM 699 C CA . ASN A 1 90 ? 8.797 18.406 10.359 1 93.5 90 ASN A CA 1
ATOM 700 C C . ASN A 1 90 ? 10.039 17.531 10.508 1 93.5 90 ASN A C 1
ATOM 702 O O . ASN A 1 90 ? 10.414 16.828 9.57 1 93.5 90 ASN A O 1
ATOM 706 N N . ASP A 1 91 ? 10.641 17.594 11.656 1 96.88 91 ASP A N 1
ATOM 707 C CA . ASP A 1 91 ? 11.797 16.734 11.875 1 96.88 91 ASP A CA 1
ATOM 708 C C . ASP A 1 91 ? 11.406 15.461 12.625 1 96.88 91 ASP A C 1
ATOM 710 O O . ASP A 1 91 ? 12.273 14.75 13.141 1 96.88 91 ASP A O 1
ATOM 714 N N . ARG A 1 92 ? 10.133 15.211 12.734 1 98.06 92 ARG A N 1
ATOM 715 C CA . ARG A 1 92 ? 9.688 14.008 13.43 1 98.06 92 ARG A CA 1
ATOM 716 C C . ARG A 1 92 ? 8.891 13.102 12.5 1 98.06 92 ARG A C 1
ATOM 718 O O . ARG A 1 92 ? 7.961 12.422 12.938 1 98.06 92 ARG A O 1
ATOM 725 N N . GLY A 1 93 ? 9.133 13.141 11.164 1 97.94 93 GLY A N 1
ATOM 726 C CA . GLY A 1 93 ? 8.492 12.258 10.203 1 97.94 93 GLY A CA 1
ATOM 727 C C . GLY A 1 93 ? 9.32 12.031 8.953 1 97.94 93 GLY A C 1
ATOM 728 O O . GLY A 1 93 ? 10.289 12.758 8.703 1 97.94 93 GLY A O 1
ATOM 729 N N . TYR A 1 94 ? 9.016 11.008 8.195 1 98.62 94 TYR A N 1
ATOM 730 C CA . TYR A 1 94 ? 9.625 10.703 6.906 1 98.62 94 TYR A CA 1
ATOM 731 C C . TYR A 1 94 ? 8.57 10.586 5.812 1 98.62 94 TYR A C 1
ATOM 733 O O . TYR A 1 94 ? 7.441 10.164 6.078 1 98.62 94 TYR A O 1
ATOM 741 N N . ILE A 1 95 ? 8.875 11.023 4.688 1 98.62 95 ILE A N 1
ATOM 742 C CA . ILE A 1 95 ? 8.109 10.766 3.475 1 98.62 95 ILE A CA 1
ATOM 743 C C . ILE A 1 95 ? 8.914 9.875 2.535 1 98.62 95 ILE A C 1
ATOM 745 O O . ILE A 1 95 ? 9.977 10.266 2.049 1 98.62 95 ILE A O 1
ATOM 749 N N . PHE A 1 96 ? 8.438 8.703 2.293 1 98.5 96 PHE A N 1
ATOM 750 C CA . PHE A 1 96 ? 9.086 7.758 1.394 1 98.5 96 PHE A CA 1
ATOM 751 C C . PHE A 1 96 ? 8.445 7.805 0.01 1 98.5 96 PHE A C 1
ATOM 753 O O . PHE A 1 96 ? 7.223 7.887 -0.114 1 98.5 96 PHE A O 1
ATOM 760 N N . TYR A 1 97 ? 9.297 7.797 -0.965 1 98.56 97 TYR A N 1
ATOM 761 C CA . TYR A 1 97 ? 8.852 7.777 -2.355 1 98.56 97 TYR A CA 1
ATOM 762 C C . TYR A 1 97 ? 9.188 6.449 -3.016 1 98.56 97 TYR A C 1
ATOM 764 O O . TYR A 1 97 ? 10.344 6.023 -3.023 1 98.56 97 TYR A O 1
ATOM 772 N N . TYR A 1 98 ? 8.195 5.852 -3.541 1 97.56 98 TYR A N 1
ATOM 773 C CA . TYR A 1 98 ? 8.336 4.574 -4.227 1 97.56 98 TYR A CA 1
ATOM 774 C C . TYR A 1 98 ? 7.977 4.699 -5.699 1 97.56 98 TYR A C 1
ATOM 776 O O . TYR A 1 98 ? 6.797 4.715 -6.062 1 97.56 98 TYR A O 1
ATOM 784 N N . GLY A 1 99 ? 9.039 4.734 -6.496 1 96.69 99 GLY A N 1
ATOM 785 C CA . GLY A 1 99 ? 8.797 4.648 -7.926 1 96.69 99 GLY A CA 1
ATOM 786 C C . GLY A 1 99 ? 8.398 3.256 -8.383 1 96.69 99 GLY A C 1
ATOM 787 O O . GLY A 1 99 ? 9 2.266 -7.953 1 96.69 99 GLY A O 1
ATOM 788 N N . VAL A 1 100 ? 7.344 3.244 -9.242 1 96 100 VAL A N 1
ATOM 789 C CA . VAL A 1 100 ? 6.906 1.92 -9.68 1 96 100 VAL A CA 1
ATOM 790 C C . VAL A 1 100 ? 6.91 1.845 -11.203 1 96 100 VAL A C 1
ATOM 792 O O . VAL A 1 100 ? 6.594 2.826 -11.875 1 96 100 VAL A O 1
ATOM 795 N N . ASP A 1 101 ? 7.367 0.681 -11.711 1 96.19 101 ASP A N 1
ATOM 796 C CA . ASP A 1 101 ? 7.25 0.364 -13.133 1 96.19 101 ASP A CA 1
ATOM 797 C C . ASP A 1 101 ? 5.797 0.075 -13.508 1 96.19 101 ASP A C 1
ATOM 799 O O . ASP A 1 101 ? 5.133 -0.735 -12.859 1 96.19 101 ASP A O 1
ATOM 803 N N . PRO A 1 102 ? 5.285 0.724 -14.578 1 95.88 102 PRO A N 1
ATOM 804 C CA . PRO A 1 102 ? 3.906 0.481 -15 1 95.88 102 PRO A CA 1
ATOM 805 C C . PRO A 1 102 ? 3.613 -0.999 -15.242 1 95.88 102 PRO A C 1
ATOM 807 O O . PRO A 1 102 ? 2.469 -1.437 -15.102 1 95.88 102 PRO A O 1
ATOM 810 N N . ALA A 1 103 ? 4.633 -1.81 -15.57 1 96.38 103 ALA A N 1
ATOM 811 C CA . ALA A 1 103 ? 4.473 -3.242 -15.812 1 96.38 103 ALA A CA 1
ATOM 812 C C . ALA A 1 103 ? 4.207 -3.988 -14.508 1 96.38 103 ALA A C 1
ATOM 814 O O . ALA A 1 103 ? 3.865 -5.176 -14.523 1 96.38 103 ALA A O 1
ATOM 815 N N . ASN A 1 104 ? 4.305 -3.279 -13.352 1 97.62 104 ASN A N 1
ATOM 816 C CA . ASN A 1 104 ? 4.156 -3.914 -12.047 1 97.62 104 ASN A CA 1
ATOM 817 C C . ASN A 1 104 ? 2.951 -3.367 -11.289 1 97.62 104 ASN A C 1
ATOM 819 O O . ASN A 1 104 ? 2.883 -3.469 -10.062 1 97.62 104 ASN A O 1
ATOM 823 N N . VAL A 1 105 ? 2.033 -2.82 -12.008 1 97.69 105 VAL A N 1
ATOM 824 C CA . VAL A 1 105 ? 0.835 -2.279 -11.375 1 97.69 105 VAL A CA 1
ATOM 825 C C . VAL A 1 105 ? -0.409 -2.854 -12.047 1 97.69 105 VAL A C 1
ATOM 827 O O . VAL A 1 105 ? -0.625 -2.65 -13.242 1 97.69 105 VAL A O 1
ATOM 830 N N . GLY A 1 106 ? -1.184 -3.568 -11.273 1 97.94 106 GLY A N 1
ATOM 831 C CA . GLY A 1 106 ? -2.484 -4.023 -11.742 1 97.94 106 GLY A CA 1
ATOM 832 C C . GLY A 1 106 ? -3.566 -2.969 -11.609 1 97.94 106 GLY A C 1
ATOM 833 O O . GLY A 1 106 ? -3.645 -2.273 -10.594 1 97.94 106 GLY A O 1
ATOM 834 N N . TYR A 1 107 ? -4.352 -2.848 -12.586 1 97.19 107 TYR A N 1
ATOM 835 C CA . TYR A 1 107 ? -5.465 -1.909 -12.641 1 97.19 107 TYR A CA 1
ATOM 836 C C . TYR A 1 107 ? -6.5 -2.354 -13.664 1 97.19 107 TYR A C 1
ATOM 838 O O . TYR A 1 107 ? -6.156 -2.707 -14.797 1 97.19 107 TYR A O 1
ATOM 846 N N . LYS A 1 108 ? -7.812 -2.369 -13.297 1 96.62 108 LYS A N 1
ATOM 847 C CA .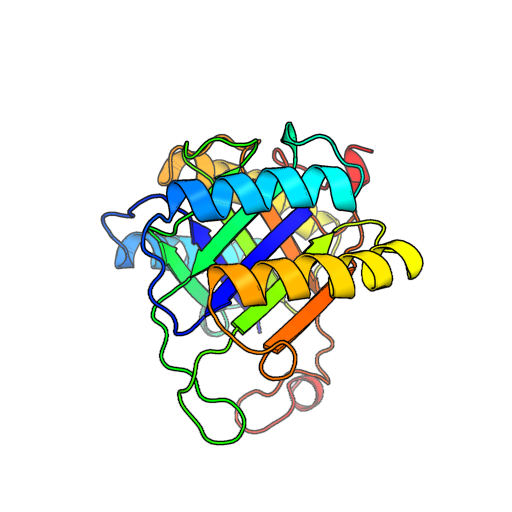 LYS A 1 108 ? -8.914 -2.738 -14.188 1 96.62 108 LYS A CA 1
ATOM 848 C C . LYS A 1 108 ? -8.68 -4.109 -14.812 1 96.62 108 LYS A C 1
ATOM 850 O O . LYS A 1 108 ? -8.906 -4.305 -16 1 96.62 108 LYS A O 1
ATOM 855 N N . GLY A 1 109 ? -8.125 -4.945 -14.031 1 95.81 109 GLY A N 1
ATOM 856 C CA . GLY A 1 109 ? -7.969 -6.32 -14.477 1 95.81 109 GLY A CA 1
ATOM 857 C C . GLY A 1 109 ? -6.801 -6.516 -15.422 1 95.81 109 GLY A C 1
ATOM 858 O O . GLY A 1 109 ? -6.676 -7.566 -16.047 1 95.81 109 GLY A O 1
ATOM 859 N N . SER A 1 110 ? -5.992 -5.492 -15.633 1 96.69 110 SER A N 1
ATOM 860 C CA . SER A 1 110 ? -4.809 -5.52 -16.484 1 96.69 110 SER A CA 1
ATOM 861 C C . SER A 1 110 ? -3.619 -4.852 -15.812 1 96.69 110 SER A C 1
ATOM 863 O O . SER A 1 110 ? -3.742 -4.324 -14.703 1 96.69 110 SER A O 1
ATOM 865 N N . LEU A 1 111 ? -2.426 -4.984 -16.469 1 96.5 111 LEU A N 1
ATOM 866 C CA . LEU A 1 111 ? -1.283 -4.188 -16.016 1 96.5 111 LEU A CA 1
ATOM 867 C C . LEU A 1 111 ? -1.309 -2.803 -16.656 1 96.5 111 LEU A C 1
ATOM 869 O O . LEU A 1 111 ? -1.604 -2.666 -17.844 1 96.5 111 LEU A O 1
ATOM 873 N N . ILE A 1 112 ? -1.015 -1.815 -15.914 1 95.81 112 ILE A N 1
ATOM 874 C CA . ILE A 1 112 ? -1.034 -0.445 -16.406 1 95.81 112 ILE A CA 1
ATOM 875 C C . ILE A 1 112 ? -0.111 -0.322 -17.625 1 95.81 112 ILE A C 1
ATOM 877 O O . ILE A 1 112 ? -0.425 0.388 -18.578 1 95.81 112 ILE A O 1
ATOM 881 N N . GLY A 1 113 ? 0.994 -1.06 -17.562 1 93.75 113 GLY A N 1
ATOM 882 C CA . GLY A 1 113 ? 1.902 -1.04 -18.703 1 93.75 113 GLY A CA 1
ATOM 883 C C . GLY A 1 113 ? 1.241 -1.461 -20 1 93.75 113 GLY A C 1
ATOM 884 O O . GLY A 1 113 ? 1.712 -1.11 -21.078 1 93.75 113 GLY A O 1
ATOM 885 N N . GLN A 1 114 ? 0.234 -2.15 -19.859 1 92.38 114 GLN A N 1
ATOM 886 C CA . GLN A 1 114 ? -0.491 -2.643 -21.031 1 92.38 114 GLN A CA 1
ATOM 887 C C . GLN A 1 114 ? -1.596 -1.674 -21.438 1 92.38 114 GLN A C 1
ATOM 889 O O . GLN A 1 114 ? -2.209 -1.834 -22.5 1 92.38 114 GLN A O 1
ATOM 894 N N . LEU A 1 115 ? -1.929 -0.802 -20.609 1 88.5 115 LEU A N 1
ATOM 895 C CA . LEU A 1 115 ? -3 0.158 -20.844 1 88.5 115 LEU A CA 1
ATOM 896 C C . LEU A 1 115 ? -2.443 1.474 -21.375 1 88.5 115 LEU A C 1
ATOM 898 O O . LEU A 1 115 ? -3.184 2.287 -21.922 1 88.5 115 LEU A O 1
ATOM 902 N N . ILE A 1 116 ? -1.25 1.754 -21.172 1 79.19 116 ILE A N 1
ATOM 903 C CA . ILE A 1 116 ? -0.639 3 -21.609 1 79.19 116 ILE A CA 1
ATOM 904 C C . ILE A 1 116 ? 0.398 2.707 -22.703 1 79.19 116 ILE A C 1
ATOM 906 O O . ILE A 1 116 ? 0.919 1.593 -22.781 1 79.19 116 ILE A O 1
ATOM 910 N N . MET B 1 1 ? 8.719 -17.797 -0.357 1 81.5 1 MET B N 1
ATOM 911 C CA . MET B 1 1 ? 8.25 -16.5 0.138 1 81.5 1 MET B CA 1
ATOM 912 C C . MET B 1 1 ? 7.332 -15.836 -0.879 1 81.5 1 MET B C 1
ATOM 914 O O . MET B 1 1 ? 7.773 -15.469 -1.971 1 81.5 1 MET B O 1
ATOM 918 N N . PRO B 1 2 ? 5.93 -15.992 -0.349 1 96.94 2 PRO B N 1
ATOM 919 C CA . PRO B 1 2 ? 5.207 -14.805 -0.827 1 96.94 2 PRO B CA 1
ATOM 920 C C . PRO B 1 2 ? 4.387 -14.133 0.271 1 96.94 2 PRO B C 1
ATOM 922 O O . PRO B 1 2 ? 3.949 -14.797 1.214 1 96.94 2 PRO B O 1
ATOM 925 N N . TYR B 1 3 ? 4.246 -12.82 0.223 1 98.62 3 TYR B N 1
ATOM 926 C CA . TYR B 1 3 ? 3.359 -12.062 1.095 1 98.62 3 TYR B CA 1
ATOM 927 C C . TYR B 1 3 ? 2.354 -11.258 0.281 1 98.62 3 TYR B C 1
ATOM 929 O O . TYR B 1 3 ? 2.734 -10.516 -0.628 1 98.62 3 TYR B O 1
ATOM 937 N N . ILE B 1 4 ? 1.079 -11.492 0.543 1 98.88 4 ILE B N 1
ATOM 938 C CA . ILE B 1 4 ? 0.012 -10.727 -0.092 1 98.88 4 ILE B CA 1
ATOM 939 C C . ILE B 1 4 ? -0.751 -9.93 0.964 1 98.88 4 ILE B C 1
ATOM 941 O O . ILE B 1 4 ? -1.225 -10.492 1.953 1 98.88 4 ILE B O 1
ATOM 945 N N . GLU B 1 5 ? -0.906 -8.656 0.703 1 98.88 5 GLU B N 1
ATOM 946 C CA . GLU B 1 5 ? -1.581 -7.746 1.622 1 98.88 5 GLU B CA 1
ATOM 947 C C . GLU B 1 5 ? -2.764 -7.059 0.947 1 98.88 5 GLU B C 1
ATOM 949 O O . GLU B 1 5 ? -2.652 -6.594 -0.189 1 98.88 5 GLU B O 1
ATOM 954 N N . ILE B 1 6 ? -3.881 -6.992 1.682 1 98.88 6 ILE B N 1
ATOM 955 C CA . ILE B 1 6 ? -5.039 -6.234 1.223 1 98.88 6 ILE B CA 1
ATOM 956 C C . ILE B 1 6 ? -5.348 -5.113 2.211 1 98.88 6 ILE B C 1
ATOM 958 O O . ILE B 1 6 ? -5.418 -5.348 3.42 1 98.88 6 ILE B O 1
ATOM 962 N N . LYS B 1 7 ? -5.465 -3.932 1.703 1 98.88 7 LYS B N 1
ATOM 963 C CA . LYS B 1 7 ? -6.016 -2.777 2.408 1 98.88 7 LYS B CA 1
ATOM 964 C C . LYS B 1 7 ? -7.332 -2.326 1.785 1 98.88 7 LYS B C 1
ATOM 966 O O . LYS B 1 7 ? -7.457 -2.26 0.561 1 98.88 7 LYS B O 1
ATOM 971 N N . THR B 1 8 ? -8.32 -2.008 2.635 1 98.88 8 THR B N 1
ATOM 972 C CA . THR B 1 8 ? -9.617 -1.604 2.088 1 98.88 8 THR B CA 1
ATOM 973 C C . THR B 1 8 ? -10.398 -0.777 3.104 1 98.88 8 THR B C 1
ATOM 975 O O . THR B 1 8 ? -10.172 -0.888 4.309 1 98.88 8 THR B O 1
ATOM 978 N N . ASN B 1 9 ? -11.289 0.068 2.604 1 98.62 9 ASN B N 1
ATOM 979 C CA . ASN B 1 9 ? -12.172 0.826 3.484 1 98.62 9 ASN B CA 1
ATOM 980 C C . ASN B 1 9 ? -13.438 0.047 3.809 1 98.62 9 ASN B C 1
ATOM 982 O O . ASN B 1 9 ? -14.281 0.512 4.586 1 98.62 9 ASN B O 1
ATOM 986 N N . VAL B 1 10 ? -13.617 -1.114 3.172 1 98.62 10 VAL B N 1
ATOM 987 C CA . VAL B 1 10 ? -14.797 -1.949 3.377 1 98.62 10 VAL B CA 1
ATOM 988 C C . VAL B 1 10 ? -14.633 -2.764 4.66 1 98.62 10 VAL B C 1
ATOM 990 O O . VAL B 1 10 ? -13.562 -3.305 4.926 1 98.62 10 VAL B O 1
ATOM 993 N N . GLN B 1 11 ? -15.648 -2.83 5.465 1 98.19 11 GLN B N 1
ATOM 994 C CA . GLN B 1 11 ? -15.664 -3.732 6.613 1 98.19 11 GLN B CA 1
ATOM 995 C C . GLN B 1 11 ? -15.953 -5.168 6.18 1 98.19 11 GLN B C 1
ATOM 997 O O . GLN B 1 11 ? -17.078 -5.484 5.773 1 98.19 11 GLN B O 1
ATOM 1002 N N . VAL B 1 12 ? -14.961 -6.012 6.246 1 98 12 VAL B N 1
ATOM 1003 C CA . VAL B 1 12 ? -15.117 -7.418 5.895 1 98 12 VAL B CA 1
ATOM 1004 C C . VAL B 1 12 ? -15.789 -8.164 7.047 1 98 12 VAL B C 1
ATOM 1006 O O . VAL B 1 12 ? -15.391 -8.023 8.203 1 98 12 VAL B O 1
ATOM 1009 N N . GLN B 1 13 ? -16.781 -8.93 6.777 1 96.94 13 GLN B N 1
ATOM 1010 C CA . GLN B 1 13 ? -17.594 -9.555 7.809 1 96.94 13 GLN B CA 1
ATOM 1011 C C . GLN B 1 13 ? -16.906 -10.797 8.375 1 96.94 13 GLN B C 1
ATOM 1013 O O . GLN B 1 13 ? -16.875 -10.992 9.594 1 96.94 13 GLN B O 1
ATOM 1018 N N . ASP B 1 14 ? -16.422 -11.711 7.559 1 98 14 ASP B N 1
ATOM 1019 C CA . ASP B 1 14 ? -15.758 -12.938 7.969 1 98 14 ASP B CA 1
ATOM 1020 C C . ASP B 1 14 ? -14.273 -12.906 7.605 1 98 14 ASP B C 1
ATOM 1022 O O . ASP B 1 14 ? -13.883 -13.367 6.531 1 98 14 ASP B O 1
ATOM 1026 N N . HIS B 1 15 ? -13.492 -12.336 8.539 1 98.19 15 HIS B N 1
ATOM 1027 C CA . HIS B 1 15 ? -12.07 -12.164 8.289 1 98.19 15 HIS B CA 1
ATOM 1028 C C . HIS B 1 15 ? -11.398 -13.5 7.996 1 98.19 15 HIS B C 1
ATOM 1030 O O . HIS B 1 15 ? -10.578 -13.602 7.082 1 98.19 15 HIS B O 1
ATOM 1036 N N . LYS B 1 16 ? -11.703 -14.531 8.797 1 98.25 16 LYS B N 1
ATOM 1037 C CA . LYS B 1 16 ? -11.062 -15.836 8.656 1 98.25 16 LYS B CA 1
ATOM 1038 C C . LYS B 1 16 ? -11.32 -16.438 7.277 1 98.25 16 LYS B C 1
ATOM 1040 O O . LYS B 1 16 ? -10.391 -16.906 6.621 1 98.25 16 LYS B O 1
ATOM 1045 N N . LYS B 1 17 ? -12.523 -16.406 6.871 1 98.5 17 LYS B N 1
ATOM 1046 C CA . LYS B 1 17 ? -12.867 -16.922 5.547 1 98.5 17 LYS B CA 1
ATOM 1047 C C . LYS B 1 17 ? -12.156 -16.125 4.453 1 98.5 17 LYS B C 1
ATOM 1049 O O . LYS B 1 17 ? -11.633 -16.719 3.502 1 98.5 17 LYS B O 1
ATOM 1054 N N . PHE B 1 18 ? -12.188 -14.812 4.559 1 98.69 18 PHE B N 1
ATOM 1055 C CA . PHE B 1 18 ? -11.578 -13.93 3.57 1 98.69 18 PHE B CA 1
ATOM 1056 C C . PHE B 1 18 ? -10.102 -14.266 3.373 1 98.69 18 PHE B C 1
ATOM 1058 O O . PHE B 1 18 ? -9.664 -14.5 2.248 1 98.69 18 PHE B O 1
ATOM 1065 N N . ILE B 1 19 ? -9.367 -14.367 4.457 1 98.69 19 ILE B N 1
ATOM 1066 C CA . ILE B 1 19 ? -7.926 -14.523 4.328 1 98.69 19 ILE B CA 1
ATOM 1067 C C . ILE B 1 19 ? -7.598 -15.961 3.932 1 98.69 19 ILE B C 1
ATOM 1069 O O . ILE B 1 19 ? -6.613 -16.203 3.229 1 98.69 19 ILE B O 1
ATOM 1073 N N . LYS B 1 20 ? -8.398 -16.938 4.34 1 98.69 20 LYS B N 1
ATOM 1074 C CA . LYS B 1 20 ? -8.188 -18.312 3.912 1 98.69 20 LYS B CA 1
ATOM 1075 C C . LYS B 1 20 ? -8.336 -18.453 2.398 1 98.69 20 LYS B C 1
ATOM 1077 O O . LYS B 1 20 ? -7.52 -19.109 1.748 1 98.69 20 LYS B O 1
ATOM 1082 N N . GLU B 1 21 ? -9.344 -17.844 1.868 1 98.69 21 GLU B N 1
ATOM 1083 C CA . GLU B 1 21 ? -9.562 -17.875 0.425 1 98.69 21 GLU B CA 1
ATOM 1084 C C . GLU B 1 21 ? -8.438 -17.156 -0.316 1 98.69 21 GLU B C 1
ATOM 1086 O O . GLU B 1 21 ? -7.965 -17.625 -1.354 1 98.69 21 GLU B O 1
ATOM 1091 N N . LEU B 1 22 ? -8.047 -16.031 0.236 1 98.75 22 LEU B N 1
ATOM 1092 C CA . LEU B 1 22 ? -6.922 -15.305 -0.344 1 98.75 22 LEU B CA 1
ATOM 1093 C C . LEU B 1 22 ? -5.66 -16.156 -0.356 1 98.75 22 LEU B C 1
ATOM 1095 O O . LEU B 1 22 ? -4.938 -16.188 -1.354 1 98.75 22 LEU B O 1
ATOM 1099 N N . SER B 1 23 ? -5.434 -16.844 0.718 1 98.75 23 SER B N 1
ATOM 1100 C CA . SER B 1 23 ? -4.258 -17.703 0.844 1 98.75 23 SER B CA 1
ATOM 1101 C C . SER B 1 23 ? -4.285 -18.828 -0.182 1 98.75 23 SER B C 1
A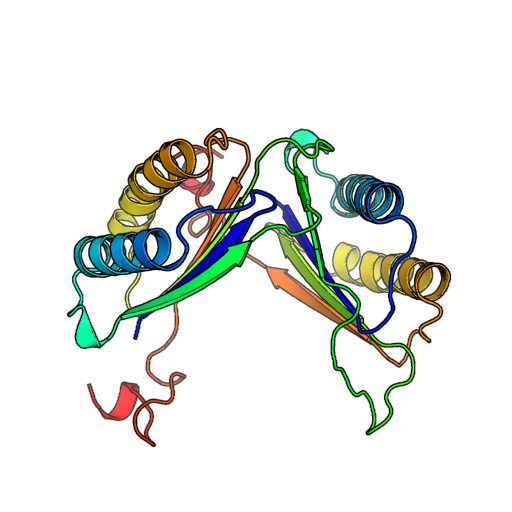TOM 1103 O O . SER B 1 23 ? -3.299 -19.047 -0.885 1 98.75 23 SER B O 1
ATOM 1105 N N . THR B 1 24 ? -5.359 -19.453 -0.316 1 98.69 24 THR B N 1
ATOM 1106 C CA . THR B 1 24 ? -5.52 -20.562 -1.248 1 98.69 24 THR B CA 1
ATOM 1107 C C . THR B 1 24 ? -5.34 -20.094 -2.688 1 98.69 24 THR B C 1
ATOM 1109 O O . THR B 1 24 ? -4.594 -20.703 -3.457 1 98.69 24 THR B O 1
ATOM 1112 N N . TYR B 1 25 ? -6.004 -19.047 -3.055 1 98.69 25 TYR B N 1
ATOM 1113 C CA . TYR B 1 25 ? -5.863 -18.5 -4.398 1 98.69 25 TYR B CA 1
ATOM 1114 C C . TYR B 1 25 ? -4.406 -18.172 -4.699 1 98.69 25 TYR B C 1
ATOM 1116 O O . TYR B 1 25 ? -3.895 -18.484 -5.773 1 98.69 25 TYR B O 1
ATOM 1124 N N . SER B 1 26 ? -3.748 -17.438 -3.723 1 98.56 26 SER B N 1
ATOM 1125 C CA . SER B 1 26 ? -2.389 -16.953 -3.932 1 98.56 26 SER B CA 1
ATOM 1126 C C . SER B 1 26 ? -1.419 -18.109 -4.168 1 98.56 26 SER B C 1
ATOM 1128 O O . SER B 1 26 ? -0.526 -18.016 -5.012 1 98.56 26 SER B O 1
ATOM 1130 N N . ALA B 1 27 ? -1.574 -19.172 -3.443 1 98.44 27 ALA B N 1
ATOM 1131 C CA . ALA B 1 27 ? -0.718 -20.328 -3.631 1 98.44 27 ALA B CA 1
ATOM 1132 C C . ALA B 1 27 ? -0.828 -20.875 -5.055 1 98.44 27 ALA B C 1
ATOM 1134 O O . ALA B 1 27 ? 0.187 -21.141 -5.703 1 98.44 27 ALA B O 1
ATOM 1135 N N . ALA B 1 28 ? -2.02 -20.984 -5.535 1 98.31 28 ALA B N 1
ATOM 1136 C CA . ALA B 1 28 ? -2.264 -21.5 -6.879 1 98.31 28 ALA B CA 1
ATOM 1137 C C . ALA B 1 28 ? -1.732 -20.531 -7.938 1 98.31 28 ALA B C 1
ATOM 1139 O O . ALA B 1 28 ? -1.038 -20.938 -8.867 1 98.31 28 ALA B O 1
ATOM 1140 N N . ALA B 1 29 ? -2.053 -19.266 -7.848 1 98 29 ALA B N 1
ATOM 1141 C CA . ALA B 1 29 ? -1.698 -18.266 -8.844 1 98 29 ALA B CA 1
ATOM 1142 C C . ALA B 1 29 ? -0.184 -18.109 -8.953 1 98 29 ALA B C 1
ATOM 1144 O O . ALA B 1 29 ? 0.344 -17.891 -10.047 1 98 29 ALA B O 1
ATOM 1145 N N . LEU B 1 30 ? 0.539 -18.203 -7.793 1 98 30 LEU B N 1
ATOM 1146 C CA . LEU B 1 30 ? 1.984 -18 -7.762 1 98 30 LEU B CA 1
ATOM 1147 C C . LEU B 1 30 ? 2.717 -19.328 -7.969 1 98 30 LEU B C 1
ATOM 1149 O O . LEU B 1 30 ? 3.941 -19.344 -8.102 1 98 30 LEU B O 1
ATOM 1153 N N . ASN B 1 31 ? 1.948 -20.391 -8.047 1 97.25 31 ASN B N 1
ATOM 1154 C CA . ASN B 1 31 ? 2.51 -21.734 -8.172 1 97.25 31 ASN B CA 1
ATOM 1155 C C . ASN B 1 31 ? 3.541 -22 -7.078 1 97.25 31 ASN B C 1
ATOM 1157 O O . ASN B 1 31 ? 4.676 -22.391 -7.375 1 97.25 31 ASN B O 1
ATOM 1161 N N . LYS B 1 32 ? 3.16 -21.812 -5.863 1 96.5 32 LYS B N 1
ATOM 1162 C CA . LYS B 1 32 ? 3.973 -22.062 -4.676 1 96.5 32 LYS B CA 1
ATOM 1163 C C . LYS B 1 32 ? 3.197 -22.875 -3.635 1 96.5 32 LYS B C 1
ATOM 1165 O O . LYS B 1 32 ? 1.976 -22.734 -3.527 1 96.5 32 LYS B O 1
ATOM 1170 N N . PRO B 1 33 ? 3.955 -23.719 -2.842 1 97 33 PRO B N 1
ATOM 1171 C CA . PRO B 1 33 ? 3.248 -24.438 -1.774 1 97 33 PRO B CA 1
ATOM 1172 C C . PRO B 1 33 ? 2.568 -23.484 -0.785 1 97 33 PRO B C 1
ATOM 1174 O O . PRO B 1 33 ? 3.127 -22.453 -0.436 1 97 33 PRO B O 1
ATOM 1177 N N . ILE B 1 34 ? 1.331 -23.859 -0.381 1 97.94 34 ILE B N 1
ATOM 1178 C CA . ILE B 1 34 ? 0.522 -23.031 0.511 1 97.94 34 ILE B CA 1
ATOM 1179 C C . ILE B 1 34 ? 1.264 -22.828 1.829 1 97.94 34 ILE B C 1
ATOM 1181 O O . ILE B 1 34 ? 1.062 -21.812 2.504 1 97.94 34 ILE B O 1
ATOM 1185 N N . SER B 1 35 ? 2.15 -23.734 2.166 1 97.12 35 SER B N 1
ATOM 1186 C CA . SER B 1 35 ? 2.893 -23.672 3.42 1 97.12 35 SER B CA 1
ATOM 1187 C C . SER B 1 35 ? 3.814 -22.453 3.455 1 97.12 35 SER B C 1
ATOM 1189 O O . SER B 1 35 ? 4.309 -22.078 4.52 1 97.12 35 SER B O 1
ATOM 1191 N N . TYR B 1 36 ? 4.094 -21.781 2.352 1 96.75 36 TYR B N 1
ATOM 1192 C CA . TYR B 1 36 ? 4.996 -20.641 2.297 1 96.75 36 TYR B CA 1
ATOM 1193 C C . TYR B 1 36 ? 4.223 -19.328 2.158 1 96.75 36 TYR B C 1
ATOM 1195 O O . TYR B 1 36 ? 4.809 -18.25 2.193 1 96.75 36 TYR B O 1
ATOM 1203 N N . ILE B 1 37 ? 2.922 -19.375 2.025 1 98.38 37 ILE B N 1
ATOM 1204 C CA . ILE B 1 37 ? 2.111 -18.203 1.711 1 98.38 37 ILE B CA 1
ATOM 1205 C C . ILE B 1 37 ? 1.752 -17.453 2.998 1 98.38 37 ILE B C 1
ATOM 1207 O O . ILE B 1 37 ? 1.228 -18.062 3.939 1 98.38 37 ILE B O 1
ATOM 1211 N N . CYS B 1 38 ? 2.033 -16.203 3.051 1 98.69 38 CYS B N 1
ATOM 1212 C CA . CYS B 1 38 ? 1.566 -15.297 4.098 1 98.69 38 CYS B CA 1
ATOM 1213 C C . CYS B 1 38 ? 0.646 -14.227 3.523 1 98.69 38 CYS B C 1
ATOM 1215 O O . CYS B 1 38 ? 0.925 -13.664 2.463 1 98.69 38 CYS B O 1
ATOM 1217 N N . VAL B 1 39 ? -0.537 -13.984 4.215 1 98.88 39 VAL B N 1
ATOM 1218 C CA . VAL B 1 39 ? -1.466 -12.953 3.754 1 98.88 39 VAL B CA 1
ATOM 1219 C C . VAL B 1 39 ? -1.922 -12.102 4.938 1 98.88 39 VAL B C 1
ATOM 1221 O O . VAL B 1 39 ? -1.849 -12.539 6.086 1 98.88 39 VAL B O 1
ATOM 1224 N N . SER B 1 40 ? -2.35 -10.859 4.66 1 98.81 40 SER B N 1
ATOM 1225 C CA . SER B 1 40 ? -2.914 -9.984 5.688 1 98.81 40 SER B CA 1
ATOM 1226 C C . SER B 1 40 ? -4.035 -9.117 5.117 1 98.81 40 SER B C 1
ATOM 1228 O O . SER B 1 40 ? -4.117 -8.922 3.904 1 98.81 40 SER B O 1
ATOM 1230 N N . LEU B 1 41 ? -4.922 -8.734 5.996 1 98.81 41 LEU B N 1
ATOM 1231 C CA . LEU B 1 41 ? -6.043 -7.863 5.672 1 98.81 41 LEU B CA 1
ATOM 1232 C C . LEU B 1 41 ? -6.125 -6.699 6.656 1 98.81 41 LEU B C 1
ATOM 1234 O O . LEU B 1 41 ? -6.086 -6.906 7.871 1 98.81 41 LEU B O 1
ATOM 1238 N N . GLN B 1 42 ? -6.102 -5.531 6.18 1 98.5 42 GLN B N 1
ATOM 1239 C CA . GLN B 1 42 ? -6.477 -4.32 6.906 1 98.5 42 GLN B CA 1
ATOM 1240 C C . GLN B 1 42 ? -7.758 -3.717 6.344 1 98.5 42 GLN B C 1
ATOM 1242 O O . GLN B 1 42 ? -7.742 -3.098 5.277 1 98.5 42 GLN B O 1
ATOM 1247 N N . ASP B 1 43 ? -8.852 -3.867 7.098 1 98.31 43 ASP B N 1
ATOM 1248 C CA . ASP B 1 43 ? -10.125 -3.373 6.598 1 98.31 43 ASP B CA 1
ATOM 1249 C C . ASP B 1 43 ? -10.594 -2.16 7.398 1 98.31 43 ASP B C 1
ATOM 1251 O O . ASP B 1 43 ? -9.922 -1.726 8.336 1 98.31 43 ASP B O 1
ATOM 1255 N N . ASN B 1 44 ? -11.594 -1.531 6.867 1 97.69 44 ASN B N 1
ATOM 1256 C CA . ASN B 1 44 ? -12.266 -0.403 7.512 1 97.69 44 ASN B CA 1
ATOM 1257 C C . ASN B 1 44 ? -11.32 0.787 7.668 1 97.69 44 ASN B C 1
ATOM 1259 O O . ASN B 1 44 ? -11.344 1.468 8.695 1 97.69 44 ASN B O 1
ATOM 1263 N N . LEU B 1 45 ? -10.523 0.963 6.73 1 97.5 45 LEU B N 1
ATOM 1264 C CA . LEU B 1 45 ? -9.617 2.104 6.711 1 97.5 45 LEU B CA 1
ATOM 1265 C C . LEU B 1 45 ? -10.312 3.342 6.152 1 97.5 45 LEU B C 1
ATOM 1267 O O . LEU B 1 45 ? -11.297 3.23 5.422 1 97.5 45 LEU B O 1
ATOM 1271 N N . SER B 1 46 ? -9.797 4.504 6.535 1 98.19 46 SER B N 1
ATOM 1272 C CA . SER B 1 46 ? -10.172 5.723 5.828 1 98.19 46 SER B CA 1
ATOM 1273 C C . SER B 1 46 ? -9.438 5.84 4.496 1 98.19 46 SER B C 1
ATOM 1275 O O . SER B 1 46 ? -8.219 6.004 4.473 1 98.19 46 SER B O 1
ATOM 1277 N N . MET B 1 47 ? -10.195 5.715 3.441 1 98.38 47 MET B N 1
ATOM 1278 C CA . MET B 1 47 ? -9.609 5.762 2.105 1 98.38 47 MET B CA 1
ATOM 1279 C C . MET B 1 47 ? -10.492 6.543 1.144 1 98.38 47 MET B C 1
ATOM 1281 O O . MET B 1 47 ? -11.719 6.551 1.286 1 98.38 47 MET B O 1
ATOM 1285 N N . LEU B 1 48 ? -9.875 7.172 0.199 1 98.38 48 LEU B N 1
ATOM 1286 C CA . LEU B 1 48 ? -10.555 7.738 -0.959 1 98.38 48 LEU B CA 1
ATOM 1287 C C . LEU B 1 48 ? -9.914 7.254 -2.256 1 98.38 48 LEU B C 1
ATOM 1289 O O . LEU B 1 48 ? -8.695 7.125 -2.34 1 98.38 48 LEU B O 1
ATOM 1293 N N . PHE B 1 49 ? -10.703 6.984 -3.168 1 98.31 49 PHE B N 1
ATOM 1294 C CA . PHE B 1 49 ? -10.336 6.828 -4.574 1 98.31 49 PHE B CA 1
ATOM 1295 C C . PHE B 1 49 ? -11.211 7.711 -5.457 1 98.31 49 PHE B C 1
ATOM 1297 O O . PHE B 1 49 ? -12.438 7.711 -5.324 1 98.31 49 PHE B O 1
ATOM 1304 N N . ASN B 1 50 ? -10.508 8.477 -6.371 1 97.12 50 ASN B N 1
ATOM 1305 C CA . ASN B 1 50 ? -11.289 9.391 -7.203 1 97.12 50 ASN B CA 1
ATOM 1306 C C . ASN B 1 50 ? -12.164 10.312 -6.355 1 97.12 50 ASN B C 1
ATOM 1308 O O . ASN B 1 50 ? -13.352 10.469 -6.637 1 97.12 50 ASN B O 1
ATOM 1312 N N . ASP B 1 51 ? -11.656 10.672 -5.242 1 95.5 51 ASP B N 1
ATOM 1313 C CA . ASP B 1 51 ? -12.266 11.633 -4.328 1 95.5 51 ASP B CA 1
ATOM 1314 C C . ASP B 1 51 ? -13.57 11.086 -3.75 1 95.5 51 ASP B C 1
ATOM 1316 O O . ASP B 1 51 ? -14.469 11.852 -3.396 1 95.5 51 ASP B O 1
ATOM 1320 N N . SER B 1 52 ? -13.75 9.828 -3.811 1 97.94 52 SER B N 1
ATOM 1321 C CA . SER B 1 52 ? -14.945 9.156 -3.297 1 97.94 52 SER B CA 1
ATOM 1322 C C . SER B 1 52 ? -14.578 8.078 -2.289 1 97.94 52 SER B C 1
ATOM 1324 O O . SER B 1 52 ? -13.594 7.355 -2.473 1 97.94 52 SER B O 1
ATOM 1326 N N . ASP B 1 53 ? -15.477 7.934 -1.258 1 97.56 53 ASP B N 1
ATOM 1327 C CA . ASP B 1 53 ? -15.242 6.926 -0.231 1 97.56 53 ASP B CA 1
ATOM 1328 C C . ASP B 1 53 ? -16.016 5.648 -0.527 1 97.56 53 ASP B C 1
ATOM 1330 O O . ASP B 1 53 ? -16.188 4.801 0.352 1 97.56 53 ASP B O 1
ATOM 1334 N N . GLU B 1 54 ? -16.531 5.52 -1.797 1 98.19 54 GLU B N 1
ATOM 1335 C CA . GLU B 1 54 ? -17.078 4.238 -2.234 1 98.19 54 GLU B CA 1
ATOM 1336 C C . GLU B 1 54 ? -16.047 3.123 -2.105 1 98.19 54 GLU B C 1
ATOM 1338 O O . GLU B 1 54 ? -14.844 3.389 -2.006 1 98.19 54 GLU B O 1
ATOM 1343 N N . PRO B 1 55 ? -16.438 1.893 -2.031 1 98.69 55 PRO B N 1
ATOM 1344 C CA . PRO B 1 55 ? -15.523 0.775 -1.801 1 98.69 55 PRO B CA 1
ATOM 1345 C C . PRO B 1 55 ? -14.281 0.838 -2.691 1 98.69 55 PRO B C 1
ATOM 1347 O O . PRO B 1 55 ? -14.391 1.094 -3.893 1 98.69 55 PRO B O 1
ATOM 1350 N N . THR B 1 56 ? -13.156 0.66 -2.111 1 98.81 56 THR B N 1
ATOM 1351 C CA . THR B 1 56 ? -11.867 0.692 -2.785 1 98.81 56 THR B CA 1
ATOM 1352 C C . THR B 1 56 ? -10.859 -0.211 -2.07 1 98.81 56 THR B C 1
ATOM 1354 O O . THR B 1 56 ? -11.109 -0.665 -0.953 1 98.81 56 THR B O 1
ATOM 1357 N N . TYR B 1 57 ? -9.711 -0.546 -2.781 1 98.75 57 TYR B N 1
ATOM 1358 C CA . TYR B 1 57 ? -8.703 -1.415 -2.178 1 98.75 57 TYR B CA 1
ATOM 1359 C C . TYR B 1 57 ? -7.32 -1.124 -2.742 1 98.75 57 TYR B C 1
ATOM 1361 O O . TYR B 1 57 ? -7.195 -0.563 -3.834 1 98.75 57 TYR B O 1
ATOM 1369 N N . ILE B 1 58 ? -6.359 -1.41 -1.984 1 98.88 58 ILE B N 1
ATOM 1370 C CA . ILE B 1 58 ? -4.969 -1.553 -2.404 1 98.88 58 ILE B CA 1
ATOM 1371 C C . ILE B 1 58 ? -4.473 -2.961 -2.084 1 98.88 58 ILE B C 1
ATOM 1373 O O . ILE B 1 58 ? -4.668 -3.455 -0.97 1 98.88 58 ILE B O 1
ATOM 1377 N N . ALA B 1 59 ? -3.93 -3.551 -3.074 1 98.81 59 ALA B N 1
ATOM 1378 C CA . ALA B 1 59 ? -3.303 -4.852 -2.859 1 98.81 59 ALA B CA 1
ATOM 1379 C C . ALA B 1 59 ? -1.808 -4.797 -3.156 1 98.81 59 ALA B C 1
ATOM 1381 O O . ALA B 1 59 ? -1.376 -4.086 -4.066 1 98.81 59 ALA B O 1
ATOM 1382 N N . GLY B 1 60 ? -1.054 -5.5 -2.363 1 98.75 60 GLY B N 1
ATOM 1383 C CA . GLY B 1 60 ? 0.368 -5.703 -2.596 1 98.75 60 GLY B CA 1
ATOM 1384 C C . GLY B 1 60 ? 0.758 -7.168 -2.666 1 98.75 60 GLY B C 1
ATOM 1385 O O . GLY B 1 60 ? 0.393 -7.957 -1.79 1 98.75 60 GLY B O 1
ATOM 1386 N N . VAL B 1 61 ? 1.489 -7.512 -3.684 1 98.75 61 VAL B N 1
ATOM 1387 C CA . VAL B 1 61 ? 2.004 -8.867 -3.863 1 98.75 61 VAL B CA 1
ATOM 1388 C C . VAL B 1 61 ? 3.529 -8.836 -3.881 1 98.75 61 VAL B C 1
ATOM 1390 O O . VAL B 1 61 ? 4.137 -8.281 -4.797 1 98.75 61 VAL B O 1
ATOM 1393 N N . THR B 1 62 ? 4.117 -9.398 -2.896 1 98.5 62 THR B N 1
ATOM 1394 C CA . THR B 1 62 ? 5.566 -9.523 -2.793 1 98.5 62 THR B CA 1
ATOM 1395 C C . THR B 1 62 ? 6 -10.977 -2.979 1 98.5 62 THR B C 1
ATOM 1397 O O . THR B 1 62 ? 5.555 -11.859 -2.242 1 98.5 62 THR B O 1
ATOM 1400 N N . SER B 1 63 ? 6.809 -11.219 -3.91 1 97.38 63 SER B N 1
ATOM 1401 C CA . SER B 1 63 ? 7.23 -12.594 -4.168 1 97.38 63 SER B CA 1
ATOM 1402 C C . SER B 1 63 ? 8.523 -12.633 -4.977 1 97.38 63 SER B C 1
ATOM 1404 O O . SER B 1 63 ? 8.859 -11.672 -5.672 1 97.38 63 SER B O 1
ATOM 1406 N N . ILE B 1 64 ? 9.242 -13.609 -4.828 1 95.56 64 ILE B N 1
ATOM 1407 C CA . ILE B 1 64 ? 10.328 -13.922 -5.75 1 95.56 64 ILE B CA 1
ATOM 1408 C C . ILE B 1 64 ? 9.758 -14.477 -7.055 1 95.56 64 ILE B C 1
ATOM 1410 O O . ILE B 1 64 ? 8.766 -15.203 -7.047 1 95.56 64 ILE B O 1
ATOM 1414 N N . GLY B 1 65 ? 10.336 -14.164 -8.094 1 92.31 65 GLY B N 1
ATOM 1415 C CA . GLY B 1 65 ? 10.039 -14.812 -9.359 1 92.31 65 GLY B CA 1
ATOM 1416 C C . GLY B 1 65 ? 8.711 -14.375 -9.961 1 92.31 65 GLY B C 1
ATOM 1417 O O . GLY B 1 65 ? 8.008 -15.172 -10.57 1 92.31 65 GLY B O 1
ATOM 1418 N N . LEU B 1 66 ? 8.328 -13.156 -9.867 1 96.81 66 LEU B N 1
ATOM 1419 C CA . LEU B 1 66 ? 7.113 -12.633 -10.484 1 96.81 66 LEU B CA 1
ATOM 1420 C C . LEU B 1 66 ? 7.352 -12.289 -11.953 1 96.81 66 LEU B C 1
ATOM 1422 O O . LEU B 1 66 ? 8.062 -11.336 -12.266 1 96.81 66 LEU B O 1
ATOM 1426 N N . ASP B 1 67 ? 6.723 -13.078 -12.844 1 96.5 67 ASP B N 1
ATOM 1427 C CA . ASP B 1 67 ? 6.867 -12.781 -14.266 1 96.5 67 ASP B CA 1
ATOM 1428 C C . ASP B 1 67 ? 5.625 -12.078 -14.805 1 96.5 67 ASP B C 1
ATOM 1430 O O . ASP B 1 67 ? 4.633 -11.922 -14.094 1 96.5 67 ASP B O 1
ATOM 1434 N N . SER B 1 68 ? 5.668 -11.609 -16.078 1 96.62 68 SER B N 1
ATOM 1435 C CA . SER B 1 68 ? 4.621 -10.789 -16.688 1 96.62 68 SER B CA 1
ATOM 1436 C C . SER B 1 68 ? 3.314 -11.562 -16.812 1 96.62 68 SER B C 1
ATOM 1438 O O . SER B 1 68 ? 2.236 -11.016 -16.578 1 96.62 68 SER B O 1
ATOM 1440 N N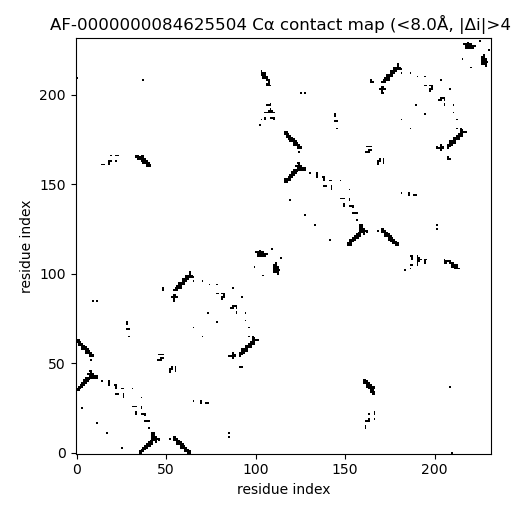 . ALA B 1 69 ? 3.412 -12.797 -17.25 1 97.19 69 ALA B N 1
ATOM 1441 C CA . ALA B 1 69 ? 2.221 -13.625 -17.406 1 97.19 69 ALA B CA 1
ATOM 1442 C C . ALA B 1 69 ? 1.49 -13.797 -16.078 1 97.19 69 ALA B C 1
ATOM 1444 O O . ALA B 1 69 ? 0.263 -13.688 -16.016 1 97.19 69 ALA B O 1
ATOM 1445 N N . THR B 1 70 ? 2.189 -14.055 -15.031 1 97.69 70 THR B N 1
ATOM 1446 C CA . THR B 1 70 ? 1.608 -14.219 -13.703 1 97.69 70 THR B CA 1
ATOM 1447 C C . THR B 1 70 ? 0.961 -12.922 -13.227 1 97.69 70 THR B C 1
ATOM 1449 O O . THR B 1 70 ? -0.167 -12.93 -12.734 1 97.69 70 THR B O 1
ATOM 1452 N N . LYS B 1 71 ? 1.682 -11.836 -13.359 1 98.12 71 LYS B N 1
ATOM 1453 C CA . LYS B 1 71 ? 1.144 -10.539 -12.953 1 98.12 71 LYS B CA 1
ATOM 1454 C C . LYS B 1 71 ? -0.148 -10.219 -13.695 1 98.12 71 LYS B C 1
ATOM 1456 O O . LYS B 1 71 ? -1.112 -9.742 -13.102 1 98.12 71 LYS B O 1
ATOM 1461 N N . THR B 1 72 ? -0.145 -10.453 -14.984 1 98.06 72 THR B N 1
ATOM 1462 C CA . THR B 1 72 ? -1.319 -10.188 -15.812 1 98.06 72 THR B CA 1
ATOM 1463 C C . THR B 1 72 ? -2.502 -11.039 -15.352 1 98.06 72 THR B C 1
ATOM 1465 O O . THR B 1 72 ? -3.602 -10.523 -15.141 1 98.06 72 THR B O 1
ATOM 1468 N N . LYS B 1 73 ? -2.24 -12.281 -15.219 1 97.94 73 LYS B N 1
ATOM 1469 C CA . LYS B 1 73 ? -3.283 -13.203 -14.789 1 97.94 73 LYS B CA 1
ATOM 1470 C C . LYS B 1 73 ? -3.834 -12.812 -13.422 1 97.94 73 LYS B C 1
ATOM 1472 O O . LYS B 1 73 ? -5.051 -12.789 -13.219 1 97.94 73 LYS B O 1
ATOM 1477 N N . MET B 1 74 ? -2.984 -12.5 -12.469 1 98.5 74 MET B N 1
ATOM 1478 C CA . MET B 1 74 ? -3.406 -12.125 -11.117 1 98.5 74 MET B CA 1
ATOM 1479 C C . MET B 1 74 ? -4.164 -10.805 -11.133 1 98.5 74 MET B C 1
ATOM 1481 O O . MET B 1 74 ? -5.105 -10.617 -10.359 1 98.5 74 MET B O 1
ATOM 1485 N N . SER B 1 75 ? -3.707 -9.922 -11.914 1 98.44 75 SER B N 1
ATOM 1486 C CA . SER B 1 75 ? -4.414 -8.648 -12 1 98.44 75 SER B CA 1
ATOM 1487 C C . SER B 1 75 ? -5.875 -8.852 -12.391 1 98.44 75 SER B C 1
ATOM 1489 O O . SER B 1 75 ? -6.766 -8.188 -11.859 1 98.44 75 SER B O 1
ATOM 1491 N N . LYS B 1 76 ? -6.098 -9.742 -13.297 1 98.31 76 LYS B N 1
ATOM 1492 C CA . LYS B 1 76 ? -7.461 -10.039 -13.727 1 98.31 76 LYS B CA 1
ATOM 1493 C C . LYS B 1 76 ? -8.219 -10.805 -12.648 1 98.31 76 LYS B C 1
ATOM 1495 O O . LYS B 1 76 ? -9.25 -10.344 -12.156 1 98.31 76 LYS B O 1
ATOM 1500 N N . GLU B 1 77 ? -7.676 -11.883 -12.242 1 98.62 77 GLU B N 1
ATOM 1501 C CA . GLU B 1 77 ? -8.406 -12.805 -11.375 1 98.62 77 GLU B CA 1
ATOM 1502 C C . GLU B 1 77 ? -8.57 -12.234 -9.969 1 98.62 77 GLU B C 1
ATOM 1504 O O . GLU B 1 77 ? -9.648 -12.312 -9.383 1 98.62 77 GLU B O 1
ATOM 1509 N N . LEU B 1 78 ? -7.473 -11.773 -9.352 1 98.44 78 LEU B N 1
ATOM 1510 C CA . LEU B 1 78 ? -7.539 -11.18 -8.023 1 98.44 78 LEU B CA 1
ATOM 1511 C C . LEU B 1 78 ? -8.438 -9.945 -8.031 1 98.44 78 LEU B C 1
ATOM 1513 O O . LEU B 1 78 ? -9.219 -9.734 -7.102 1 98.44 78 LEU B O 1
ATOM 1517 N N . GLY B 1 79 ? -8.312 -9.156 -9.062 1 98.06 79 GLY B N 1
ATOM 1518 C CA . GLY B 1 79 ? -9.211 -8.023 -9.203 1 98.06 79 GLY B CA 1
ATOM 1519 C C . GLY B 1 79 ? -10.672 -8.414 -9.203 1 98.06 79 GLY B C 1
ATOM 1520 O O . GLY B 1 79 ? -11.492 -7.793 -8.523 1 98.06 79 GLY B O 1
ATOM 1521 N N . GLU B 1 80 ? -11.008 -9.391 -9.977 1 98.19 80 GLU B N 1
ATOM 1522 C CA . GLU B 1 80 ? -12.383 -9.891 -10.047 1 98.19 80 GLU B CA 1
ATOM 1523 C C . GLU B 1 80 ? -12.844 -10.422 -8.695 1 98.19 80 GLU B C 1
ATOM 1525 O O . GLU B 1 80 ? -13.992 -10.203 -8.297 1 98.19 80 GLU B O 1
ATOM 1530 N N . TRP B 1 81 ? -11.992 -11.133 -8.109 1 98.12 81 TRP B N 1
ATOM 1531 C CA . TRP B 1 81 ? -12.344 -11.695 -6.809 1 98.12 81 TRP B CA 1
ATOM 1532 C C . TRP B 1 81 ? -12.578 -10.594 -5.781 1 98.12 81 TRP B C 1
ATOM 1534 O O . TRP B 1 81 ? -13.531 -10.656 -5.004 1 98.12 81 TRP B O 1
ATOM 1544 N N . LEU B 1 82 ? -11.695 -9.602 -5.723 1 98.12 82 LEU B N 1
ATOM 1545 C CA . LEU B 1 82 ? -11.844 -8.484 -4.801 1 98.12 82 LEU B CA 1
ATOM 1546 C C . LEU B 1 82 ? -13.117 -7.699 -5.102 1 98.12 82 LEU B C 1
ATOM 1548 O O . LEU B 1 82 ? -13.773 -7.195 -4.188 1 98.12 82 LEU B O 1
ATOM 1552 N N . GLU B 1 83 ? -13.414 -7.539 -6.359 1 97.88 83 GLU B N 1
ATOM 1553 C CA . GLU B 1 83 ? -14.68 -6.91 -6.723 1 97.88 83 GLU B CA 1
ATOM 1554 C C . GLU B 1 83 ? -15.867 -7.668 -6.129 1 97.88 83 GLU B C 1
ATOM 1556 O O . GLU B 1 83 ? -16.781 -7.059 -5.578 1 97.88 83 GLU B O 1
ATOM 1561 N N . LYS B 1 84 ? -15.867 -8.938 -6.301 1 97.38 84 LYS B N 1
ATOM 1562 C CA . LYS B 1 84 ? -16.953 -9.781 -5.797 1 97.38 84 LYS B CA 1
ATOM 1563 C C . LYS B 1 84 ? -17.031 -9.719 -4.273 1 97.38 84 LYS B C 1
ATOM 1565 O O . LYS B 1 84 ? -18.109 -9.539 -3.715 1 97.38 84 LYS B O 1
ATOM 1570 N N . GLU B 1 85 ? -15.914 -9.812 -3.553 1 97.5 85 GLU B N 1
ATOM 1571 C CA . GLU B 1 85 ? -15.883 -9.945 -2.1 1 97.5 85 GLU B CA 1
ATOM 1572 C C . GLU B 1 85 ? -16.109 -8.602 -1.415 1 97.5 85 GLU B C 1
ATOM 1574 O O . GLU B 1 85 ? -16.703 -8.539 -0.339 1 97.5 85 GLU B O 1
ATOM 1579 N N . LEU B 1 86 ? -15.57 -7.539 -2.008 1 98.06 86 LEU B N 1
ATOM 1580 C CA . LEU B 1 86 ? -15.594 -6.23 -1.359 1 98.06 86 LEU B CA 1
ATOM 1581 C C . LEU B 1 86 ? -16.656 -5.332 -1.984 1 98.06 86 LEU B C 1
ATOM 1583 O O . LEU B 1 86 ? -16.953 -4.258 -1.46 1 98.06 86 LEU B O 1
ATOM 1587 N N . LYS B 1 87 ? -17.188 -5.766 -3.182 1 97.12 87 LYS B N 1
ATOM 1588 C CA . LYS B 1 87 ? -18.094 -4.941 -3.977 1 97.12 87 LYS B CA 1
ATOM 1589 C C . LYS B 1 87 ? -17.422 -3.646 -4.418 1 97.12 87 LYS B C 1
ATOM 1591 O O . LYS B 1 87 ? -18.062 -2.596 -4.488 1 97.12 87 LYS B O 1
ATOM 1596 N N . ALA B 1 88 ? -16.172 -3.699 -4.547 1 96.75 88 ALA B N 1
ATOM 1597 C CA . ALA B 1 88 ? -15.375 -2.609 -5.109 1 96.75 88 ALA B CA 1
ATOM 1598 C C . ALA B 1 88 ? -15.148 -2.814 -6.605 1 96.75 88 ALA B C 1
ATOM 1600 O O . ALA B 1 88 ? -14.555 -3.811 -7.016 1 96.75 88 ALA B O 1
ATOM 1601 N N . SER B 1 89 ? -15.602 -1.867 -7.367 1 96 89 SER B N 1
ATOM 1602 C CA . SER B 1 89 ? -15.391 -1.976 -8.805 1 96 89 SER B CA 1
ATOM 1603 C C . SER B 1 89 ? -13.906 -2.121 -9.133 1 96 89 SER B C 1
ATOM 1605 O O . SER B 1 89 ? -13.047 -1.629 -8.398 1 96 89 SER B O 1
ATOM 1607 N N . ASN B 1 90 ? -13.57 -2.822 -10.25 1 92.69 90 ASN B N 1
ATOM 1608 C CA . ASN B 1 90 ? -12.188 -3.146 -10.578 1 92.69 90 ASN B CA 1
ATOM 1609 C C . ASN B 1 90 ? -11.422 -1.911 -11.039 1 92.69 90 ASN B C 1
ATOM 1611 O O . ASN B 1 90 ? -10.195 -1.963 -11.203 1 92.69 90 ASN B O 1
ATOM 1615 N N . ASP B 1 91 ? -12.141 -0.775 -11.195 1 96.06 91 ASP B N 1
ATOM 1616 C CA . ASP B 1 91 ? -11.461 0.474 -11.523 1 96.06 91 ASP B CA 1
ATOM 1617 C C . ASP B 1 91 ? -11.297 1.354 -10.289 1 96.06 91 ASP B C 1
ATOM 1619 O O . ASP B 1 91 ? -11.047 2.555 -10.398 1 96.06 91 ASP B O 1
ATOM 1623 N N . ARG B 1 92 ? -11.555 0.807 -9.172 1 97.75 92 ARG B N 1
ATOM 1624 C CA . ARG B 1 92 ? -11.398 1.568 -7.941 1 97.75 92 ARG B CA 1
ATOM 1625 C C . ARG B 1 92 ? -10.375 0.916 -7.02 1 97.75 92 ARG B C 1
ATOM 1627 O O . ARG B 1 92 ? -10.539 0.918 -5.797 1 97.75 92 ARG B O 1
ATOM 1634 N N . GLY B 1 93 ? -9.258 0.301 -7.555 1 97.88 93 GLY B N 1
ATOM 1635 C CA . GLY B 1 93 ? -8.172 -0.275 -6.777 1 97.88 93 GLY B CA 1
ATOM 1636 C C . GLY B 1 93 ? -6.922 -0.526 -7.594 1 97.88 93 GLY B C 1
ATOM 1637 O O . GLY B 1 93 ? -6.977 -0.566 -8.828 1 97.88 93 GLY B O 1
ATOM 1638 N N . TYR B 1 94 ? -5.836 -0.637 -6.883 1 98.62 94 TYR B N 1
ATOM 1639 C CA . TYR B 1 94 ? -4.555 -0.985 -7.484 1 98.62 94 TYR B CA 1
ATOM 1640 C C . TYR B 1 94 ? -3.98 -2.248 -6.855 1 98.62 94 TYR B C 1
ATOM 1642 O O . TYR B 1 94 ? -4.188 -2.506 -5.668 1 98.62 94 TYR B O 1
ATOM 1650 N N . ILE B 1 95 ? -3.352 -3.012 -7.645 1 98.69 95 ILE B N 1
ATOM 1651 C CA . ILE B 1 95 ? -2.545 -4.137 -7.184 1 98.69 95 ILE B CA 1
ATOM 1652 C C . ILE B 1 95 ? -1.074 -3.887 -7.508 1 98.69 95 ILE B C 1
ATOM 1654 O O . ILE B 1 95 ? -0.688 -3.854 -8.68 1 98.69 95 ILE B O 1
ATOM 1658 N N . PHE B 1 96 ? -0.266 -3.748 -6.496 1 98.62 96 PHE B N 1
ATOM 1659 C CA . PHE B 1 96 ? 1.16 -3.514 -6.688 1 98.62 96 PHE B CA 1
ATOM 1660 C C . PHE B 1 96 ? 1.944 -4.816 -6.57 1 98.62 96 PHE B C 1
ATOM 1662 O O . PHE B 1 96 ? 1.723 -5.598 -5.645 1 98.62 96 PHE B O 1
ATOM 1669 N N . TYR B 1 97 ? 2.885 -5.023 -7.516 1 98.5 97 TYR B N 1
ATOM 1670 C CA . TYR B 1 97 ? 3.746 -6.203 -7.512 1 98.5 97 TYR B CA 1
ATOM 1671 C C . TYR B 1 97 ? 5.18 -5.828 -7.148 1 98.5 97 TYR B C 1
ATOM 1673 O O . TYR B 1 97 ? 5.789 -4.984 -7.805 1 98.5 97 TYR B O 1
ATOM 1681 N N . TYR B 1 98 ? 5.645 -6.445 -6.133 1 97.5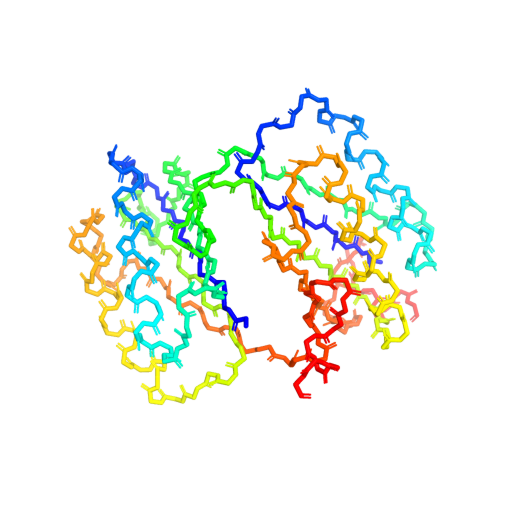6 98 TYR B N 1
ATOM 1682 C CA . TYR B 1 98 ? 7.004 -6.219 -5.66 1 97.56 98 TYR B CA 1
ATOM 1683 C C . TYR B 1 98 ? 7.855 -7.473 -5.828 1 97.56 98 TYR B C 1
ATOM 1685 O O . TYR B 1 98 ? 7.766 -8.406 -5.023 1 97.56 98 TYR B O 1
ATOM 1693 N N . GLY B 1 99 ? 8.688 -7.422 -6.871 1 96.75 99 GLY B N 1
ATOM 1694 C CA . GLY B 1 99 ? 9.68 -8.477 -6.992 1 96.75 99 GLY B CA 1
ATOM 1695 C C . GLY B 1 99 ? 10.812 -8.344 -5.988 1 96.75 99 GLY B C 1
ATOM 1696 O O . GLY B 1 99 ? 11.281 -7.242 -5.715 1 96.75 99 GLY B O 1
ATOM 1697 N N . VAL B 1 100 ? 11.203 -9.492 -5.398 1 96.31 100 VAL B N 1
ATOM 1698 C CA . VAL B 1 100 ? 12.266 -9.414 -4.402 1 96.31 100 VAL B CA 1
ATOM 1699 C C . VAL B 1 100 ? 13.375 -10.406 -4.754 1 96.31 100 VAL B C 1
ATOM 1701 O O . VAL B 1 100 ? 13.102 -11.516 -5.223 1 96.31 100 VAL B O 1
ATOM 1704 N N . ASP B 1 101 ? 14.609 -9.938 -4.59 1 95.62 101 ASP B N 1
ATOM 1705 C CA . ASP B 1 101 ? 15.773 -10.812 -4.695 1 95.62 101 ASP B CA 1
ATOM 1706 C C . ASP B 1 101 ? 15.844 -11.773 -3.51 1 95.62 101 ASP B C 1
ATOM 1708 O O . ASP B 1 101 ? 15.75 -11.352 -2.355 1 95.62 101 ASP B O 1
ATOM 1712 N N . PRO B 1 102 ? 15.992 -13.055 -3.846 1 94.25 102 PRO B N 1
ATOM 1713 C CA . PRO B 1 102 ? 16.094 -14.023 -2.754 1 94.25 102 PRO B CA 1
ATOM 1714 C C . PRO B 1 102 ? 17.188 -13.68 -1.755 1 94.25 102 PRO B C 1
ATOM 1716 O O . PRO B 1 102 ? 17.094 -14.031 -0.576 1 94.25 102 PRO B O 1
ATOM 1719 N N . ALA B 1 103 ? 18.234 -12.961 -2.123 1 96.31 103 ALA B N 1
ATOM 1720 C CA . ALA B 1 103 ? 19.328 -12.547 -1.252 1 96.31 103 ALA B CA 1
ATOM 1721 C C . ALA B 1 103 ? 18.875 -11.492 -0.252 1 96.31 103 ALA B C 1
ATOM 1723 O O . ALA B 1 103 ? 19.578 -11.195 0.716 1 96.31 103 ALA B O 1
ATOM 1724 N N . ASN B 1 104 ? 17.703 -11.023 -0.47 1 96.69 104 ASN B N 1
ATOM 1725 C CA . ASN B 1 104 ? 17.188 -9.945 0.377 1 96.69 104 ASN B CA 1
ATOM 1726 C C . ASN B 1 104 ? 16.031 -10.422 1.251 1 96.69 104 ASN B C 1
ATOM 1728 O O . ASN B 1 104 ? 15.281 -9.609 1.784 1 96.69 104 ASN B O 1
ATOM 1732 N N . VAL B 1 105 ? 15.875 -11.742 1.354 1 96.06 105 VAL B N 1
ATOM 1733 C CA . VAL B 1 105 ? 14.766 -12.273 2.145 1 96.06 105 VAL B CA 1
ATOM 1734 C C . VAL B 1 105 ? 15.312 -13.164 3.258 1 96.06 105 VAL B C 1
ATOM 1736 O O . VAL B 1 105 ? 15.984 -14.164 2.99 1 96.06 105 VAL B O 1
ATOM 1739 N N . GLY B 1 106 ? 15.016 -12.688 4.504 1 97.12 106 GLY B N 1
ATOM 1740 C CA . GLY B 1 106 ? 15.305 -13.547 5.637 1 97.12 106 GLY B CA 1
ATOM 1741 C C . GLY B 1 106 ? 14.227 -14.586 5.891 1 97.12 106 GLY B C 1
ATOM 1742 O O . GLY B 1 106 ? 13.031 -14.289 5.781 1 97.12 106 GLY B O 1
ATOM 1743 N N . TYR B 1 107 ? 14.586 -15.812 6.188 1 95.5 107 TYR B N 1
ATOM 1744 C CA . TYR B 1 107 ? 13.672 -16.906 6.484 1 95.5 107 TYR B CA 1
ATOM 1745 C C . TYR B 1 107 ? 14.375 -18 7.273 1 95.5 107 TYR B C 1
ATOM 1747 O O . TYR B 1 107 ? 15.484 -18.422 6.926 1 95.5 107 TYR B O 1
ATOM 1755 N N . LYS B 1 108 ? 13.758 -18.344 8.406 1 95.81 108 LYS B N 1
ATOM 1756 C CA . LYS B 1 108 ? 14.281 -19.422 9.242 1 95.81 108 LYS B CA 1
ATOM 1757 C C . LYS B 1 108 ? 15.719 -19.141 9.656 1 95.81 108 LYS B C 1
ATOM 1759 O O . LYS B 1 108 ? 16.562 -20.031 9.617 1 95.81 108 LYS B O 1
ATOM 1764 N N . GLY B 1 109 ? 15.945 -17.953 9.945 1 96.69 109 GLY B N 1
ATOM 1765 C CA . GLY B 1 109 ? 17.234 -17.547 10.492 1 96.69 109 GLY B CA 1
ATOM 1766 C C . GLY B 1 109 ? 18.328 -17.438 9.445 1 96.69 109 GLY B C 1
ATOM 1767 O O . GLY B 1 109 ? 19.516 -17.359 9.773 1 96.69 109 GLY B O 1
ATOM 1768 N N . SER B 1 110 ? 17.953 -17.531 8.164 1 96.38 110 SER B N 1
ATOM 1769 C CA . SER B 1 110 ? 18.891 -17.422 7.043 1 96.38 110 SER B CA 1
ATOM 1770 C C . SER B 1 110 ? 18.297 -16.578 5.918 1 96.38 110 SER B C 1
ATOM 1772 O O . SER B 1 110 ? 17.188 -16.078 6.031 1 96.38 110 SER B O 1
ATOM 1774 N N . LEU B 1 111 ? 19.203 -16.312 4.84 1 95.69 111 LEU B N 1
ATOM 1775 C CA . LEU B 1 111 ? 18.672 -15.711 3.623 1 95.69 111 LEU B CA 1
ATOM 1776 C C . LEU B 1 111 ? 18.094 -16.766 2.691 1 95.69 111 LEU B C 1
ATOM 1778 O O . LEU B 1 111 ? 18.688 -17.844 2.523 1 95.69 111 LEU B O 1
ATOM 1782 N N . ILE B 1 112 ? 17 -16.609 2.166 1 94.56 112 ILE B N 1
ATOM 1783 C CA . ILE B 1 112 ? 16.359 -17.578 1.269 1 94.56 112 ILE B CA 1
ATOM 1784 C C . ILE B 1 112 ? 17.297 -17.938 0.13 1 94.56 112 ILE B C 1
ATOM 1786 O O . ILE B 1 112 ? 17.344 -19.078 -0.312 1 94.56 112 ILE B O 1
ATOM 1790 N N . GLY B 1 113 ? 18.047 -16.891 -0.27 1 92.88 113 GLY B N 1
ATOM 1791 C CA . GLY B 1 113 ? 19.016 -17.141 -1.332 1 92.88 113 GLY B CA 1
ATOM 1792 C C . GLY B 1 113 ? 20 -18.234 -0.989 1 92.88 113 GLY B C 1
ATOM 1793 O O . GLY B 1 113 ? 20.578 -18.859 -1.882 1 92.88 113 GLY B O 1
ATOM 1794 N N . GLN B 1 114 ? 20.156 -18.422 0.283 1 93.81 114 GLN B N 1
ATOM 1795 C CA . GLN B 1 114 ? 21.109 -19.438 0.746 1 93.81 114 GLN B CA 1
ATOM 1796 C C . GLN B 1 114 ? 20.422 -20.797 0.92 1 93.81 114 GLN B C 1
ATOM 1798 O O . GLN B 1 114 ? 21.094 -21.812 1.136 1 93.81 114 GLN B O 1
ATOM 1803 N N . LEU B 1 115 ? 19.203 -20.75 0.904 1 89.44 115 LEU B N 1
ATOM 1804 C CA . LEU B 1 115 ? 18.438 -21.969 1.132 1 89.44 115 LEU B CA 1
ATOM 1805 C C . LEU B 1 115 ? 17.969 -22.578 -0.189 1 89.44 115 LEU B C 1
ATOM 1807 O O . LEU B 1 115 ? 17.594 -23.75 -0.241 1 89.44 115 LEU B O 1
ATOM 1811 N N . ILE B 1 116 ? 17.969 -21.828 -1.293 1 81.56 116 ILE B N 1
ATOM 1812 C CA . ILE B 1 116 ? 17.5 -22.328 -2.578 1 81.56 116 ILE B CA 1
ATOM 1813 C C . ILE B 1 116 ? 18.641 -22.344 -3.582 1 81.56 116 ILE B C 1
ATOM 1815 O O . ILE B 1 116 ? 19.641 -21.625 -3.422 1 81.56 116 ILE B O 1
#

Radius of gyration: 17.97 Å; Cα contacts (8 Å, |Δi|>4): 460; chains: 2; bounding box: 39×46×44 Å

Foldseek 3Di:
DKEKEKEKLFDADDQPVVVVVVLVVVCVLVVHPSVPYHYYYDYNDDDDFPNDNPIAMEMEMEDAPDDPVSVVVCLVPVLVVCCVRRVDHSVRYDYHYHHDDQQPDDDPNHRSVVVD/DKEKEKEKLFDQDDQPVVVVVVLVVVCVLVVHPSVPYHYYYHYNDDDDFPNDNPIAMEMEMEDAPDDPVSVVVCLVPVLVVCCVRRVDHSVRYDYHYHHDDQQPDDDPNRRSVVVD

Sequence (232 aa):
MPYIEIKTNVQVQDHKKFIKELSTYSAAALNKPISYICVSLQDNLSMLFNDSDEPTYIAGVTSIGLDSATKTKMSKELGEWLEKELKASNDRGYIFYYGVDPANVGYKGSLIGQLIMPYIEIKTNVQVQDHKKFIKELSTYSAAALNKPISYICVSLQDNLSMLFNDSDEPTYIAGVTSIGLDSATKTKMSKELGEWLEKELKASNDRGYIFYYGVDPANVGYKGSLIGQLI